Protein AF-A0AAU8LWP4-F1 (afdb_monomer)

Secondary structure (DSSP, 8-state):
-EEEEEEETTEEEEEEEEEEEETTEEEEEEEEEEES-GGGGEEEEETTEEEE-HHHHHHHHHHHTS---HHHHHHHHGGGS-HHHHHHHHHTT---S-TTSS--PPPPHHHHHHHHHHS-HHHHHHHHHHHH--S--TTGGG-GGGGGGGTT--HHHHHHHHHHHHHTS-GGGHHHHHHHHTTGGGG-TT-HHHHH-GGGSPPP--

Sequence (206 aa):
MYLARIFRDNRVYYLLRESFLEEGIYRHRDLLALGEDPGQYIVYPGGASFYIDELIIERLQEVVGGTVDYDTVEALFYPFLAPEIRARLESFAVFSGGDQGRNWKPLGKEERQALLATTHVFDRRRIHYLRFGQVDQRGLDRSPALFRILQHKSRDELEQLILEREQDLPPEEYKSYIFTIFDLQRFFRNSAFARAMPYALCPEQR

pLDDT: mean 83.47, std 12.41, range [35.16, 93.88]

Radius of gyration: 20.42 Å; Cα contacts (8 Å, |Δi|>4): 226; chains: 1; bounding box: 48×45×58 Å

Foldseek 3Di:
DAWFWDDDPNATWIWDKDWDADPNATDIDTQDTCGRAVLVQWADPDDLDIAGHVVVLVSNCVRVVHHDDRLCVQLNCLVRDDPVSNVVVVVVVPSPNDPPPPPPDDDDPVSLVVLVVPDDLLLLQLQVCLVPVALDCPCSSVCSVSSVVVPSHHPSRSCRVSVVSVVVDDPVSPQSSVCRSVVVLVVPPPDPCVSGPSPPPDDPPD

Mean predicted aligned error: 8.19 Å

O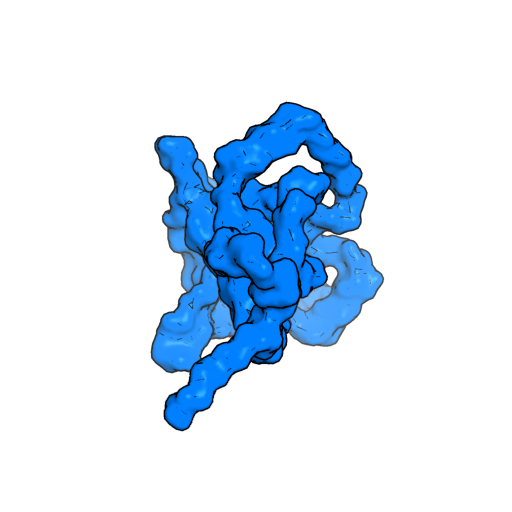rganism: NCBI:txid3062594

Nearest PDB structures (foldseek):
  3qic-assembly1_A  TM=4.868E-01  e=7.109E+00  Homo sapiens
  3jcf-assembly1_A  TM=1.311E-01  e=6.366E+00  Thermotoga maritima

Structure (mmCIF, N/CA/C/O backbone):
data_AF-A0AAU8LWP4-F1
#
_entry.id   AF-A0AAU8LWP4-F1
#
loop_
_atom_site.group_PDB
_atom_site.id
_atom_site.type_symbol
_atom_site.label_atom_id
_atom_site.label_alt_id
_atom_site.label_comp_id
_atom_site.label_asym_id
_atom_site.label_entity_id
_atom_site.label_seq_id
_atom_site.pdbx_PDB_ins_code
_atom_site.Cartn_x
_atom_site.Cartn_y
_atom_site.Cartn_z
_atom_site.occupancy
_atom_site.B_iso_or_equiv
_atom_site.auth_seq_id
_atom_site.auth_comp_id
_atom_site.auth_asym_id
_atom_site.auth_atom_id
_atom_site.pdbx_PDB_model_num
ATOM 1 N N . MET A 1 1 ? 3.373 2.240 11.639 1.00 88.06 1 MET A N 1
ATOM 2 C CA . MET A 1 1 ? 2.291 1.228 11.642 1.00 88.06 1 MET A CA 1
ATOM 3 C C . MET A 1 1 ? 1.704 1.130 10.244 1.00 88.06 1 MET A C 1
ATOM 5 O O . MET A 1 1 ? 1.792 2.101 9.503 1.00 88.06 1 MET A O 1
ATOM 9 N N . TYR A 1 2 ? 1.164 -0.023 9.867 1.00 89.56 2 TYR A N 1
ATOM 10 C CA . TYR A 1 2 ? 0.545 -0.254 8.563 1.00 89.56 2 TYR A CA 1
ATOM 11 C C . TYR A 1 2 ? -0.585 -1.278 8.676 1.00 89.56 2 TYR A C 1
ATOM 13 O O . TYR A 1 2 ? -0.662 -2.044 9.641 1.00 89.56 2 TYR A O 1
ATOM 21 N N . LEU A 1 3 ? -1.459 -1.281 7.672 1.00 90.75 3 LEU A N 1
ATOM 22 C CA . LEU A 1 3 ? -2.558 -2.225 7.564 1.00 90.75 3 LEU A CA 1
ATOM 23 C C . LEU A 1 3 ? -2.139 -3.412 6.693 1.00 90.75 3 LEU A C 1
ATOM 25 O O . LEU A 1 3 ? -1.791 -3.242 5.526 1.00 90.75 3 LEU A O 1
ATOM 29 N N . ALA A 1 4 ? -2.182 -4.612 7.257 1.00 92.06 4 ALA A N 1
ATOM 30 C CA . ALA A 1 4 ? -1.922 -5.852 6.549 1.00 92.06 4 ALA A CA 1
ATOM 31 C C . ALA A 1 4 ? -3.235 -6.536 6.164 1.00 92.06 4 ALA A C 1
ATOM 33 O O . ALA A 1 4 ? -4.118 -6.732 7.001 1.00 92.06 4 ALA A O 1
ATOM 34 N N . ARG A 1 5 ? -3.344 -6.930 4.896 1.00 90.94 5 ARG A N 1
ATOM 35 C CA . ARG A 1 5 ? -4.436 -7.742 4.360 1.00 90.94 5 ARG A CA 1
ATOM 36 C C . ARG A 1 5 ? -4.013 -9.205 4.368 1.00 90.94 5 ARG A C 1
ATOM 38 O O . ARG A 1 5 ? -2.956 -9.562 3.843 1.00 90.94 5 ARG A O 1
ATOM 45 N N . ILE A 1 6 ? -4.845 -10.057 4.949 1.00 89.75 6 ILE A N 1
ATOM 46 C CA . ILE A 1 6 ? -4.634 -11.500 5.019 1.00 89.75 6 ILE A CA 1
ATOM 47 C C . ILE A 1 6 ? -5.824 -12.184 4.361 1.00 89.75 6 ILE A C 1
ATOM 49 O O . ILE A 1 6 ? -6.956 -12.060 4.818 1.00 89.75 6 ILE A O 1
ATOM 53 N N . PHE A 1 7 ? -5.560 -12.939 3.300 1.00 86.88 7 PHE A N 1
ATOM 54 C CA . PHE A 1 7 ? -6.573 -13.757 2.644 1.00 86.88 7 PHE A CA 1
ATOM 55 C C . PHE A 1 7 ? -6.696 -15.099 3.374 1.00 86.88 7 PHE A C 1
ATOM 57 O O . PHE A 1 7 ? -5.734 -15.868 3.425 1.00 86.88 7 PHE A O 1
ATOM 64 N N . ARG A 1 8 ? -7.866 -15.381 3.954 1.00 87.25 8 ARG A N 1
ATOM 65 C CA . ARG A 1 8 ? -8.210 -16.673 4.576 1.00 87.25 8 ARG A CA 1
ATOM 66 C C . ARG A 1 8 ? -9.634 -17.045 4.188 1.00 87.25 8 ARG A C 1
ATOM 68 O O . ARG A 1 8 ? -10.497 -16.178 4.180 1.00 87.25 8 ARG A O 1
ATOM 75 N N . ASP A 1 9 ? -9.872 -18.306 3.836 1.00 84.50 9 ASP A N 1
ATOM 76 C CA . ASP A 1 9 ? -11.212 -18.840 3.533 1.00 84.50 9 ASP A CA 1
ATOM 77 C C . ASP A 1 9 ? -12.025 -18.001 2.527 1.00 84.50 9 ASP A C 1
ATOM 79 O O . ASP A 1 9 ? -13.228 -17.797 2.678 1.00 84.50 9 ASP A O 1
ATOM 83 N N . ASN A 1 10 ? -11.354 -17.500 1.481 1.00 85.62 10 ASN A N 1
ATOM 84 C CA . ASN A 1 10 ? -11.935 -16.625 0.454 1.00 85.62 10 ASN A CA 1
ATOM 85 C C . ASN A 1 10 ? -12.468 -15.277 0.989 1.00 85.62 10 ASN A C 1
ATOM 87 O O . ASN A 1 10 ? -13.302 -14.633 0.354 1.00 85.62 10 ASN A O 1
ATOM 91 N N . ARG A 1 11 ? -11.978 -14.845 2.154 1.00 88.69 11 ARG A N 1
ATOM 92 C CA . ARG A 1 11 ? -12.277 -13.560 2.789 1.00 88.69 11 ARG A CA 1
ATOM 93 C C . ARG A 1 11 ? -10.994 -12.796 3.089 1.00 88.69 11 ARG A C 1
ATOM 95 O O . ARG A 1 11 ? -9.916 -13.380 3.227 1.00 88.69 11 ARG A O 1
ATOM 102 N N . VAL A 1 12 ? -11.119 -11.475 3.166 1.00 89.12 12 VAL A N 1
ATOM 103 C CA . VAL A 1 12 ? -10.018 -10.577 3.520 1.00 89.12 12 VAL A CA 1
ATOM 104 C C . VAL A 1 12 ? -10.156 -10.216 4.987 1.00 89.12 12 VAL A C 1
ATOM 106 O O . VAL A 1 12 ? -11.188 -9.705 5.404 1.00 89.12 12 VAL A O 1
ATOM 109 N N . TYR A 1 13 ? -9.104 -10.475 5.751 1.00 92.25 13 TYR A N 1
ATOM 110 C CA . TYR A 1 13 ? -8.968 -10.038 7.130 1.00 92.25 13 TYR A CA 1
ATOM 111 C C . TYR A 1 13 ? -7.910 -8.952 7.215 1.00 92.25 13 TYR A C 1
ATOM 113 O O . TYR A 1 13 ? -6.864 -9.031 6.567 1.00 92.25 13 TYR A O 1
ATOM 121 N N . TYR A 1 14 ? -8.166 -7.962 8.051 1.00 92.00 14 TYR A N 1
ATOM 122 C CA . TYR A 1 14 ? -7.286 -6.835 8.273 1.00 92.00 14 TYR A CA 1
ATOM 123 C C . TYR A 1 14 ? -6.607 -6.964 9.634 1.00 92.00 14 TYR A C 1
ATOM 125 O O . TYR A 1 14 ? -7.254 -7.169 10.665 1.00 92.00 14 TYR A O 1
ATOM 133 N N . LEU A 1 15 ? -5.284 -6.843 9.629 1.00 92.12 15 LEU A N 1
ATOM 134 C CA . LEU A 1 15 ? -4.451 -6.790 10.822 1.00 92.12 15 LEU A CA 1
ATOM 135 C C . LEU A 1 15 ? -3.681 -5.478 10.843 1.00 92.12 15 LEU A C 1
ATOM 137 O O . LEU A 1 15 ? -3.110 -5.064 9.837 1.00 92.12 15 LEU A O 1
ATOM 141 N N . LEU A 1 16 ? -3.609 -4.857 12.009 1.00 91.75 16 LEU A N 1
ATOM 142 C CA . LEU A 1 16 ? -2.708 -3.752 12.248 1.00 91.75 16 LEU A CA 1
ATOM 143 C C . LEU A 1 16 ? -1.342 -4.295 12.653 1.00 91.75 16 LEU A C 1
ATOM 145 O O . LEU A 1 16 ? -1.231 -5.098 13.584 1.00 91.75 16 LEU A O 1
ATOM 149 N N . ARG A 1 17 ? -0.306 -3.847 11.950 1.00 93.06 17 ARG A N 1
ATOM 150 C CA . ARG A 1 17 ? 1.080 -4.247 12.185 1.00 93.06 17 ARG A CA 1
ATOM 151 C C . ARG A 1 17 ? 1.980 -3.039 12.344 1.00 93.06 17 ARG A C 1
ATOM 153 O O . ARG A 1 17 ? 1.697 -1.936 11.870 1.00 93.06 17 ARG A O 1
ATOM 160 N N . GLU A 1 18 ? 3.108 -3.255 12.994 1.00 91.06 18 GLU A N 1
ATOM 161 C CA . GLU A 1 18 ? 4.174 -2.267 13.078 1.00 91.06 18 GLU A CA 1
ATOM 162 C C . GLU A 1 18 ? 5.485 -2.857 12.586 1.00 91.06 18 GLU A C 1
ATOM 164 O O . GLU A 1 18 ? 5.859 -3.958 12.985 1.00 91.06 18 GLU A O 1
ATOM 169 N N . SER A 1 19 ? 6.192 -2.090 11.754 1.00 90.88 19 SER A N 1
ATOM 170 C CA . SER A 1 19 ? 7.589 -2.348 11.427 1.00 90.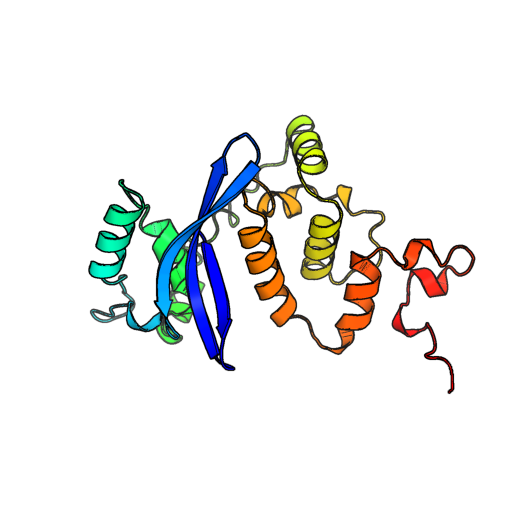88 19 SER A CA 1
ATOM 171 C C . SER A 1 19 ? 8.493 -1.749 12.498 1.00 90.88 19 SER A C 1
ATOM 173 O O . SER A 1 19 ? 8.425 -0.550 12.763 1.00 90.88 19 SER A O 1
ATOM 175 N N . PHE A 1 20 ? 9.377 -2.561 13.066 1.00 89.25 20 PHE A N 1
ATOM 176 C CA . PHE A 1 20 ? 10.373 -2.130 14.043 1.00 89.25 20 PHE A CA 1
ATOM 177 C C . PHE A 1 20 ? 11.765 -2.605 13.629 1.00 89.25 20 PHE A C 1
ATOM 179 O O . PHE A 1 20 ? 11.919 -3.608 12.930 1.00 89.25 20 PHE A O 1
ATOM 186 N N . LEU A 1 21 ? 12.789 -1.852 14.025 1.00 90.31 21 LEU A N 1
ATOM 187 C CA . LEU A 1 21 ? 14.178 -2.185 13.732 1.00 90.31 21 LEU A CA 1
ATOM 188 C C . LEU A 1 21 ? 14.733 -3.075 14.846 1.00 90.31 21 LEU A C 1
ATOM 190 O O . LEU A 1 21 ? 14.834 -2.638 15.989 1.00 90.31 21 LEU A O 1
ATOM 194 N N . GLU A 1 22 ? 15.129 -4.296 14.503 1.00 90.44 22 GLU A N 1
ATOM 195 C CA . GLU A 1 22 ? 15.757 -5.248 15.418 1.00 90.44 22 GLU A CA 1
ATOM 196 C C . GLU A 1 22 ? 17.054 -5.758 14.790 1.00 90.44 22 GLU A C 1
ATOM 198 O O . GLU A 1 22 ? 17.054 -6.262 13.669 1.00 90.44 22 GLU A O 1
ATOM 203 N N . GLU A 1 23 ? 18.182 -5.570 15.481 1.00 85.94 23 GLU A N 1
ATOM 204 C CA . GLU A 1 23 ? 19.511 -6.009 15.015 1.00 85.94 23 GLU A CA 1
ATOM 205 C C . GLU A 1 23 ? 19.887 -5.505 13.602 1.00 85.94 23 GLU A C 1
ATOM 207 O O . GLU A 1 23 ? 20.585 -6.168 12.840 1.00 85.94 23 GLU A O 1
ATOM 212 N N . GLY A 1 24 ? 19.415 -4.309 13.229 1.00 82.88 24 GLY A N 1
ATOM 213 C CA . GLY A 1 24 ? 19.668 -3.722 11.907 1.00 82.88 24 GLY A CA 1
ATOM 214 C C . GLY A 1 24 ? 18.765 -4.253 10.787 1.00 82.88 24 GLY A C 1
ATOM 215 O O . GLY A 1 24 ? 18.911 -3.830 9.640 1.00 82.88 24 GLY A O 1
ATOM 216 N N . ILE A 1 25 ? 17.808 -5.131 11.101 1.00 86.69 25 ILE A N 1
ATOM 217 C CA . ILE A 1 25 ? 16.816 -5.662 10.164 1.00 86.69 25 ILE A CA 1
ATOM 218 C C . ILE A 1 25 ? 15.427 -5.182 10.588 1.00 86.69 25 ILE A C 1
ATOM 220 O O . ILE A 1 25 ? 15.043 -5.272 11.752 1.00 86.69 25 ILE A O 1
ATOM 224 N N . TYR A 1 26 ? 14.642 -4.681 9.636 1.00 89.69 26 TYR A N 1
ATOM 225 C CA . TYR A 1 26 ? 13.250 -4.340 9.911 1.00 89.69 26 TYR A CA 1
ATOM 226 C C . TYR A 1 26 ? 12.396 -5.606 9.992 1.00 89.69 26 TYR A C 1
ATOM 228 O O . TYR A 1 26 ? 12.182 -6.294 8.987 1.00 89.69 26 TYR A O 1
ATOM 236 N N . ARG A 1 27 ? 11.884 -5.892 11.188 1.00 91.75 27 ARG A N 1
ATOM 237 C CA . ARG A 1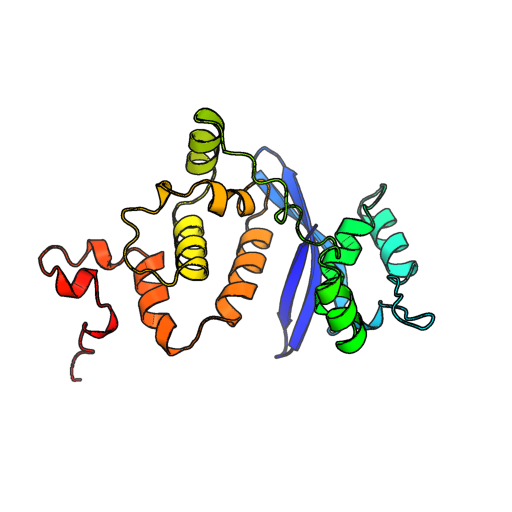 27 ? 10.888 -6.936 11.445 1.00 91.75 27 ARG A CA 1
ATOM 238 C C . ARG A 1 27 ? 9.513 -6.311 11.629 1.00 91.75 27 ARG A C 1
ATOM 240 O O . ARG A 1 27 ? 9.378 -5.090 11.645 1.00 91.75 27 ARG A O 1
ATOM 247 N N . HIS A 1 28 ? 8.491 -7.152 11.704 1.00 92.12 28 HIS A N 1
ATOM 248 C CA . HIS A 1 28 ? 7.129 -6.719 11.979 1.00 92.12 28 HIS A CA 1
ATOM 249 C C . HIS A 1 28 ? 6.578 -7.434 13.204 1.00 92.12 28 HIS A C 1
ATOM 251 O O . HIS A 1 28 ? 7.002 -8.547 13.523 1.00 92.12 28 HIS A O 1
ATOM 257 N N . ARG A 1 29 ? 5.628 -6.790 13.876 1.00 91.06 29 ARG A N 1
ATOM 258 C CA . ARG A 1 29 ? 4.811 -7.389 14.935 1.00 91.06 29 ARG A CA 1
ATOM 259 C C . ARG A 1 29 ? 3.338 -7.138 14.673 1.00 91.06 29 ARG A C 1
ATOM 261 O O . ARG A 1 29 ? 2.969 -6.089 14.142 1.00 91.06 29 ARG A O 1
ATOM 268 N N . ASP A 1 30 ? 2.527 -8.103 15.078 1.00 92.38 30 ASP A N 1
ATOM 269 C CA . ASP A 1 30 ? 1.073 -8.012 15.045 1.00 92.38 30 ASP A CA 1
ATOM 270 C C . ASP A 1 30 ? 0.608 -7.207 16.261 1.00 92.38 30 ASP A C 1
ATOM 272 O O . ASP A 1 30 ? 0.943 -7.552 17.393 1.00 92.38 30 ASP A O 1
ATOM 276 N N . LEU A 1 31 ? -0.127 -6.121 16.021 1.00 90.06 31 LEU A N 1
ATOM 277 C CA . LEU A 1 31 ? -0.651 -5.264 17.084 1.00 90.06 31 LEU A CA 1
ATOM 278 C C . LEU A 1 31 ? -2.097 -5.619 17.415 1.00 90.06 31 LEU A C 1
ATOM 280 O O . LEU A 1 31 ? -2.434 -5.877 18.565 1.00 90.06 31 LEU A O 1
ATOM 284 N N . LEU A 1 32 ? -2.964 -5.629 16.400 1.00 90.94 32 LEU A N 1
ATOM 285 C CA . LEU A 1 32 ? -4.397 -5.805 16.603 1.00 90.94 32 LEU A CA 1
ATOM 286 C C . LEU A 1 32 ? -5.060 -6.414 15.369 1.00 90.94 32 LEU A C 1
ATOM 288 O O . LEU A 1 32 ? -4.790 -6.003 14.244 1.00 90.94 32 LEU A O 1
ATOM 292 N N . ALA A 1 33 ? -5.963 -7.370 15.573 1.00 91.19 33 ALA A N 1
ATOM 293 C CA . ALA A 1 33 ? -6.811 -7.891 14.506 1.00 91.19 33 ALA A CA 1
ATOM 294 C C . ALA A 1 33 ? -8.090 -7.048 14.397 1.00 91.19 33 ALA A C 1
ATOM 296 O O . ALA A 1 33 ? -8.841 -6.951 15.364 1.00 91.19 33 ALA A O 1
ATOM 297 N N . LEU A 1 34 ? -8.340 -6.469 13.219 1.00 89.25 34 LEU A N 1
ATOM 298 C CA . LEU A 1 34 ? -9.527 -5.653 12.924 1.00 89.25 34 LEU A CA 1
ATOM 299 C C . LEU A 1 34 ? -10.666 -6.473 12.289 1.00 89.25 34 LEU A C 1
ATOM 301 O O . LEU A 1 34 ? -11.776 -5.982 12.114 1.00 89.25 34 LEU A O 1
ATOM 305 N N . GLY A 1 35 ? -10.413 -7.735 11.939 1.00 90.25 35 GLY A N 1
ATOM 306 C CA . GLY A 1 35 ? -11.423 -8.598 11.325 1.00 90.25 35 GLY A CA 1
ATOM 307 C C . GLY A 1 35 ? -11.652 -8.283 9.844 1.00 90.25 35 GLY A C 1
ATOM 308 O O . GLY A 1 35 ? -10.728 -7.865 9.153 1.00 90.25 35 GLY A O 1
ATOM 309 N N . GLU A 1 36 ? -12.858 -8.556 9.342 1.00 89.38 36 GLU A N 1
ATOM 310 C CA . GLU A 1 36 ? -13.195 -8.431 7.910 1.00 89.38 36 GLU A CA 1
ATOM 311 C C . GLU A 1 36 ? -13.538 -6.994 7.497 1.00 89.38 36 GLU A C 1
ATOM 313 O O . GLU A 1 36 ? -13.271 -6.602 6.364 1.00 89.38 36 GLU A O 1
ATOM 318 N N . ASP A 1 37 ? -14.092 -6.201 8.416 1.00 89.00 37 ASP A N 1
ATOM 319 C CA . ASP A 1 37 ? -14.534 -4.834 8.148 1.00 89.00 37 ASP A CA 1
ATOM 320 C C . ASP A 1 37 ? -13.976 -3.859 9.196 1.00 89.00 37 ASP A C 1
ATOM 322 O O . ASP A 1 37 ? -14.548 -3.711 10.277 1.00 89.00 37 ASP A O 1
ATOM 326 N N . PRO A 1 38 ? -12.854 -3.175 8.905 1.00 90.06 38 PRO A N 1
ATOM 327 C CA . PRO A 1 38 ? -12.331 -2.116 9.764 1.00 90.06 38 PRO A CA 1
ATOM 328 C C . PRO A 1 38 ? -13.289 -0.928 9.916 1.00 90.06 38 PRO A C 1
ATOM 330 O O . PRO A 1 38 ? -13.203 -0.209 10.909 1.00 90.06 38 PRO A O 1
ATOM 333 N N . GLY A 1 39 ? -14.216 -0.724 8.972 1.00 89.50 39 GLY A N 1
ATOM 334 C CA . GLY A 1 39 ? -15.175 0.380 9.000 1.00 89.50 39 GLY A CA 1
ATOM 335 C C . GLY A 1 39 ? -16.112 0.345 10.209 1.00 89.50 39 GLY A C 1
ATOM 336 O O . GLY A 1 39 ? -16.587 1.394 10.638 1.00 89.50 39 GLY A O 1
ATOM 337 N N . GLN A 1 40 ? -16.315 -0.830 10.818 1.00 91.06 40 GLN A N 1
ATOM 338 C CA . GLN A 1 40 ? -17.148 -0.994 12.015 1.00 91.06 40 GLN A CA 1
ATOM 339 C C . GLN A 1 40 ? -16.628 -0.223 13.240 1.00 91.06 40 GLN A C 1
ATOM 341 O O . GLN A 1 40 ? -17.400 0.076 14.145 1.00 91.06 40 GLN A O 1
ATOM 346 N N . TYR A 1 41 ? -15.329 0.092 13.271 1.00 91.12 41 TYR A N 1
ATOM 347 C CA . TYR A 1 41 ? -14.698 0.834 14.365 1.00 91.12 41 TYR A CA 1
ATOM 348 C C . TYR A 1 41 ? -14.685 2.346 14.127 1.00 91.12 41 TYR A C 1
ATOM 350 O O . TYR A 1 41 ? -14.044 3.080 14.874 1.00 91.12 41 TYR A O 1
ATOM 358 N N . ILE A 1 42 ? -15.347 2.827 13.075 1.00 91.56 42 ILE A N 1
ATOM 359 C CA . ILE A 1 42 ? -15.458 4.253 12.785 1.00 91.56 42 ILE A CA 1
ATOM 360 C C . ILE A 1 42 ? -16.804 4.745 13.307 1.00 91.56 42 ILE A C 1
ATOM 362 O O . ILE A 1 42 ? -17.862 4.292 12.867 1.00 91.56 42 ILE A O 1
ATOM 366 N N . VAL A 1 43 ? -16.767 5.701 14.231 1.00 92.75 43 VAL A N 1
ATOM 367 C CA . VAL A 1 43 ? -17.962 6.281 14.838 1.00 92.75 43 VAL A CA 1
ATOM 368 C C . VAL A 1 43 ? -18.293 7.618 14.184 1.00 92.75 43 VAL A C 1
ATOM 370 O O . VAL A 1 43 ? -17.442 8.496 14.037 1.00 92.75 43 VAL A O 1
ATOM 373 N N . TYR A 1 44 ? -19.564 7.781 13.815 1.00 92.00 44 TYR A N 1
ATOM 374 C CA . TYR A 1 44 ? -20.085 8.965 13.137 1.00 92.00 44 TYR A CA 1
ATOM 375 C C . TYR A 1 44 ? -21.061 9.719 14.057 1.00 92.00 44 TYR A C 1
ATOM 377 O O . TYR A 1 44 ? -22.250 9.397 14.079 1.00 92.00 44 TYR A O 1
ATOM 385 N N . PRO A 1 45 ? -20.599 10.728 14.820 1.00 88.44 45 PRO A N 1
ATOM 386 C CA . PRO A 1 45 ? -21.453 11.480 15.746 1.00 88.44 45 PRO A CA 1
ATOM 387 C C . PRO A 1 45 ? -22.448 12.417 15.036 1.00 88.44 45 PRO A C 1
ATOM 389 O O . PRO A 1 45 ? -23.396 12.894 15.658 1.00 88.44 45 PRO A O 1
ATOM 392 N N . GLY A 1 46 ? -22.249 12.681 13.740 1.00 84.25 46 GLY A N 1
ATOM 393 C CA . GLY A 1 46 ? -23.149 13.466 12.893 1.00 84.25 46 GLY A CA 1
ATOM 394 C C . GLY A 1 46 ? -22.417 14.488 12.020 1.00 84.25 46 GLY A C 1
ATOM 395 O O . GLY A 1 46 ? -21.319 14.937 12.331 1.00 84.25 46 GLY A O 1
ATOM 396 N N . GLY A 1 47 ? -23.036 14.887 10.906 1.00 81.69 47 GLY A N 1
ATOM 397 C CA . GLY A 1 47 ? -22.427 15.824 9.957 1.00 81.69 47 GLY A CA 1
ATOM 398 C C . GLY A 1 47 ? -21.340 15.172 9.095 1.00 81.69 47 GLY A C 1
ATOM 399 O O . GLY A 1 47 ? -21.577 14.135 8.485 1.00 81.69 47 GLY A O 1
ATOM 400 N N . ALA A 1 48 ? -20.177 15.820 8.984 1.00 79.62 48 ALA A N 1
ATOM 401 C CA . ALA A 1 48 ? -19.016 15.323 8.232 1.00 79.62 48 ALA A CA 1
ATOM 402 C C . ALA A 1 48 ? -17.821 14.975 9.141 1.00 79.62 48 ALA A C 1
ATOM 404 O O . ALA A 1 48 ? -16.691 14.913 8.663 1.00 79.62 48 ALA A O 1
ATOM 405 N N . SER A 1 49 ? -18.060 14.795 10.443 1.00 84.75 49 SER A N 1
ATOM 406 C CA . SER A 1 49 ? -17.049 14.364 11.405 1.00 84.75 49 SER A CA 1
ATOM 407 C C . SER A 1 49 ? -17.135 12.862 11.654 1.00 84.75 49 SER A C 1
ATOM 409 O O . SER A 1 49 ? -18.187 12.235 11.509 1.00 84.75 49 SER A O 1
ATOM 411 N N . PHE A 1 50 ? -16.004 12.295 12.045 1.00 90.31 50 PHE A N 1
ATOM 412 C CA . PHE A 1 50 ? -15.889 10.920 12.491 1.00 90.31 50 PHE A CA 1
ATOM 413 C C . PHE A 1 50 ? -14.765 10.833 13.525 1.00 90.31 50 PHE A C 1
ATOM 415 O O . PHE A 1 50 ? -13.953 11.753 13.635 1.00 90.31 50 PHE A O 1
ATOM 422 N N . TYR A 1 51 ? -14.731 9.742 14.276 1.00 90.50 51 TYR A N 1
ATOM 423 C CA . TYR A 1 51 ? -13.592 9.370 15.109 1.00 90.50 51 TYR A CA 1
ATOM 424 C C . TYR A 1 51 ? -13.452 7.848 15.135 1.00 90.50 51 TYR A C 1
ATOM 426 O O . TYR A 1 51 ? -14.410 7.126 14.851 1.00 90.50 51 TYR A O 1
ATOM 434 N N . ILE A 1 52 ? -12.256 7.354 15.437 1.00 91.25 52 ILE A N 1
ATOM 435 C CA . ILE A 1 52 ? -12.027 5.918 15.633 1.00 91.25 52 ILE A CA 1
ATOM 436 C C . ILE A 1 52 ? -12.461 5.541 17.049 1.00 91.25 52 ILE A C 1
ATOM 438 O O . ILE A 1 52 ? -12.176 6.278 17.991 1.00 91.25 52 ILE A O 1
ATOM 442 N N . ASP A 1 53 ? -13.136 4.401 17.190 1.00 91.62 53 ASP A N 1
ATOM 443 C CA . ASP A 1 53 ? -13.567 3.838 18.470 1.00 91.62 53 ASP A CA 1
ATOM 444 C C . ASP A 1 53 ? -12.415 3.835 19.491 1.00 91.62 53 ASP A C 1
ATOM 446 O O . ASP A 1 53 ? -11.324 3.311 19.234 1.00 91.62 53 ASP A O 1
ATOM 450 N N . GLU A 1 54 ? -12.670 4.427 20.657 1.00 89.00 54 GLU A N 1
ATOM 451 C CA . GLU A 1 54 ? -11.705 4.581 21.746 1.00 89.00 54 GLU A CA 1
ATOM 452 C C . GLU A 1 54 ? -11.152 3.225 22.201 1.00 89.00 54 GLU A C 1
ATOM 454 O O . GLU A 1 54 ? -9.955 3.110 22.458 1.00 89.00 54 GLU A O 1
ATOM 459 N N . LEU A 1 55 ? -11.965 2.163 22.143 1.00 88.62 55 LEU A N 1
ATOM 460 C CA . LEU A 1 55 ? -11.540 0.800 22.476 1.00 88.62 55 LEU A CA 1
ATOM 461 C C . LEU A 1 55 ? -10.387 0.301 21.594 1.00 88.62 55 LEU A C 1
ATOM 463 O O . LEU A 1 55 ? -9.557 -0.493 22.041 1.00 88.62 55 LEU A O 1
ATOM 467 N N . ILE A 1 56 ? -10.329 0.726 20.328 1.00 89.12 56 ILE A N 1
ATOM 468 C CA . ILE A 1 56 ? -9.224 0.374 19.429 1.00 89.12 56 ILE A CA 1
ATOM 469 C C . ILE A 1 56 ? -7.963 1.124 19.840 1.00 89.12 56 ILE A C 1
ATOM 471 O O . ILE A 1 56 ? -6.892 0.522 19.901 1.00 89.12 56 ILE A O 1
ATOM 475 N N . ILE A 1 57 ? -8.085 2.413 20.149 1.00 89.12 57 ILE A N 1
ATOM 476 C CA . ILE A 1 57 ? -6.950 3.242 20.556 1.00 89.12 57 ILE A CA 1
ATOM 477 C C . ILE A 1 57 ? -6.368 2.747 21.884 1.00 89.12 57 ILE A C 1
ATOM 479 O O . ILE A 1 57 ? -5.154 2.560 21.971 1.00 89.12 57 ILE A O 1
ATOM 483 N N . GLU A 1 58 ? -7.212 2.451 22.871 1.00 88.94 58 GLU A N 1
ATOM 484 C CA . GLU A 1 58 ? -6.809 1.888 24.165 1.00 88.94 58 GLU A CA 1
ATOM 485 C C . GLU A 1 58 ? -6.053 0.565 23.991 1.00 88.94 58 GLU A C 1
ATOM 487 O O . GLU A 1 58 ? -4.919 0.427 24.453 1.00 88.94 58 GLU A O 1
ATOM 492 N N . ARG A 1 59 ? -6.616 -0.385 23.232 1.00 89.25 59 ARG A N 1
ATOM 493 C CA . ARG A 1 59 ? -5.954 -1.674 22.958 1.00 89.25 59 ARG A CA 1
ATOM 494 C C . ARG A 1 59 ? -4.611 -1.505 22.259 1.00 89.25 59 ARG A C 1
ATOM 496 O O . ARG A 1 59 ? -3.673 -2.248 22.537 1.00 89.25 59 ARG A O 1
ATOM 503 N N . LEU A 1 60 ? -4.498 -0.548 21.341 1.00 88.94 60 LEU A N 1
ATOM 504 C CA . LEU A 1 60 ? -3.227 -0.272 20.676 1.00 88.94 60 LEU A CA 1
ATOM 505 C C . LEU A 1 60 ? -2.194 0.307 21.638 1.00 88.94 60 LEU A C 1
ATOM 507 O O . LEU A 1 60 ? -1.038 -0.108 21.588 1.00 88.94 60 LEU A O 1
ATOM 511 N N . GLN A 1 61 ? -2.596 1.215 22.526 1.00 89.00 61 GLN A N 1
ATOM 512 C CA . GLN A 1 61 ? -1.710 1.763 23.554 1.00 89.00 61 GLN A CA 1
ATOM 513 C C . GLN A 1 61 ? -1.218 0.676 24.516 1.00 89.00 61 GLN A C 1
ATOM 515 O O . GLN A 1 61 ? -0.030 0.654 24.843 1.00 89.00 61 GLN A O 1
ATOM 520 N N . GLU A 1 62 ? -2.087 -0.260 24.908 1.00 87.81 62 GLU A N 1
ATOM 521 C CA . GLU A 1 62 ? -1.719 -1.413 25.740 1.00 87.81 62 GLU A CA 1
ATOM 522 C C . GLU A 1 62 ? -0.686 -2.319 25.055 1.00 87.81 62 GLU A C 1
ATOM 524 O O . GLU A 1 62 ? 0.311 -2.695 25.672 1.00 87.81 62 GLU A O 1
ATOM 529 N N . VAL A 1 63 ? -0.890 -2.652 23.775 1.00 87.19 63 VAL A N 1
ATOM 530 C CA . VAL A 1 63 ? -0.001 -3.569 23.036 1.00 87.19 63 VAL A CA 1
ATOM 531 C C . VAL A 1 63 ? 1.334 -2.917 22.675 1.00 87.19 63 VAL A C 1
ATOM 533 O O . VAL A 1 63 ? 2.380 -3.565 22.743 1.00 87.19 63 VAL A O 1
ATOM 536 N N . VAL A 1 64 ? 1.321 -1.640 22.288 1.00 85.00 64 VAL A N 1
ATOM 537 C CA . VAL A 1 64 ? 2.543 -0.880 21.973 1.00 85.00 64 VAL A CA 1
ATOM 538 C C . VAL A 1 64 ? 3.303 -0.507 23.252 1.00 85.00 64 VAL A C 1
ATOM 540 O O . VAL A 1 64 ? 4.526 -0.358 23.217 1.00 85.00 64 VAL A O 1
ATOM 543 N N . GLY A 1 65 ? 2.605 -0.395 24.385 1.00 80.56 65 GLY A N 1
ATOM 544 C CA . GLY A 1 65 ? 3.177 0.011 25.667 1.00 80.56 65 GLY A CA 1
ATOM 545 C C . GLY A 1 65 ? 3.523 1.502 25.726 1.00 80.56 65 GLY A C 1
ATOM 546 O O . GLY A 1 65 ? 4.509 1.875 26.362 1.00 80.56 65 GLY A O 1
ATOM 547 N N . GLY A 1 66 ? 2.761 2.360 25.038 1.00 80.81 66 GLY A N 1
ATOM 548 C CA . GLY A 1 66 ? 3.069 3.788 24.927 1.00 80.81 66 GLY A CA 1
ATOM 549 C C . GLY A 1 66 ? 2.022 4.604 24.170 1.00 80.81 66 GLY A C 1
ATOM 550 O O . GLY A 1 66 ? 0.942 4.121 23.841 1.00 80.81 66 GLY A O 1
ATOM 551 N N . THR A 1 67 ? 2.349 5.869 23.896 1.00 79.00 67 THR A N 1
ATOM 552 C CA . THR A 1 67 ? 1.468 6.781 23.155 1.00 79.00 67 THR A CA 1
ATOM 553 C C . THR A 1 67 ? 1.420 6.395 21.683 1.00 79.00 67 THR A C 1
ATOM 555 O O . THR A 1 67 ? 2.450 6.395 21.007 1.00 79.00 67 THR A O 1
ATOM 558 N N . VAL A 1 68 ? 0.221 6.109 21.187 1.00 82.88 68 VAL A N 1
ATOM 559 C CA . VAL A 1 68 ? -0.044 5.870 19.767 1.00 82.88 68 VAL A CA 1
ATOM 560 C C . VAL A 1 68 ? -0.437 7.190 19.119 1.00 82.88 68 VAL A C 1
ATOM 562 O O . VAL A 1 68 ? -1.273 7.918 19.650 1.00 82.88 68 VAL A O 1
ATOM 565 N N . ASP A 1 69 ? 0.177 7.497 17.981 1.00 85.50 69 ASP A N 1
ATOM 566 C CA . ASP A 1 69 ? -0.174 8.672 17.191 1.00 85.50 69 ASP A CA 1
ATOM 567 C C . ASP A 1 69 ? -1.537 8.472 16.515 1.00 85.50 69 ASP A C 1
ATOM 569 O O . ASP A 1 69 ? -1.683 7.618 15.636 1.00 85.50 69 ASP A O 1
ATOM 573 N N . TYR A 1 70 ? -2.535 9.243 16.950 1.00 85.31 70 TYR A N 1
ATOM 574 C CA . TYR A 1 70 ? -3.908 9.120 16.467 1.00 85.31 70 TYR A CA 1
ATOM 575 C C . TYR A 1 70 ? -4.011 9.430 14.970 1.00 85.31 70 TYR A C 1
ATOM 577 O O . TYR A 1 70 ? -4.679 8.684 14.260 1.00 85.31 70 TYR A O 1
ATOM 585 N N . ASP A 1 71 ? -3.281 10.433 14.470 1.00 85.06 71 ASP A N 1
ATOM 586 C C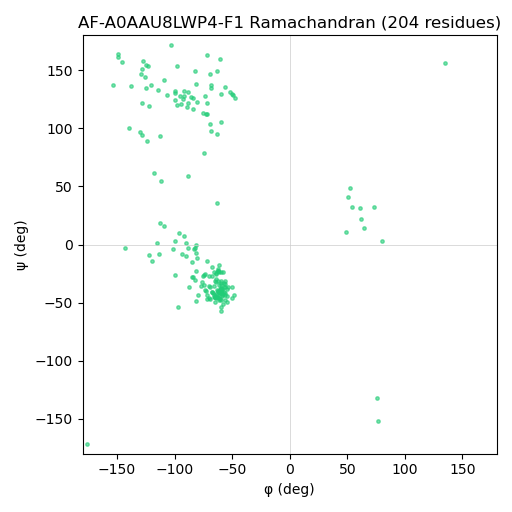A . ASP A 1 71 ? -3.292 10.814 13.051 1.00 85.06 71 ASP A CA 1
ATOM 587 C C . ASP A 1 71 ? -2.817 9.650 12.164 1.00 85.06 71 ASP A C 1
ATOM 589 O O . ASP A 1 71 ? -3.419 9.339 11.132 1.00 85.06 71 ASP A O 1
ATOM 593 N N . THR A 1 72 ? -1.773 8.935 12.599 1.00 84.44 72 THR A N 1
ATOM 594 C CA . THR A 1 72 ? -1.293 7.724 11.918 1.00 84.44 72 THR A CA 1
ATOM 595 C C . THR A 1 72 ? -2.347 6.616 11.901 1.00 84.44 72 THR A C 1
ATOM 597 O O . THR A 1 72 ? -2.469 5.913 10.897 1.00 84.44 72 THR A O 1
ATOM 600 N N . VAL A 1 73 ? -3.105 6.416 12.983 1.00 87.62 73 VAL A N 1
ATOM 601 C CA . VAL A 1 73 ? -4.177 5.406 12.999 1.00 87.62 73 VAL A CA 1
ATOM 602 C C . VAL A 1 73 ? -5.324 5.853 12.095 1.00 87.62 73 VAL A C 1
ATOM 604 O O . VAL A 1 73 ? -5.768 5.079 11.252 1.00 87.62 73 VAL A O 1
ATOM 607 N N . GLU A 1 74 ? -5.749 7.108 12.197 1.00 87.44 74 GLU A N 1
ATOM 608 C CA . GLU A 1 74 ? -6.815 7.701 11.390 1.00 87.44 74 GLU A CA 1
ATOM 609 C C . GLU A 1 74 ? -6.554 7.557 9.886 1.00 87.44 74 GLU A C 1
ATOM 611 O O . GLU A 1 74 ? -7.424 7.105 9.134 1.00 87.44 74 GLU A O 1
ATOM 616 N N . ALA A 1 75 ? -5.317 7.813 9.458 1.00 85.19 75 ALA A N 1
ATOM 617 C CA . ALA A 1 75 ? -4.856 7.590 8.093 1.00 85.19 75 ALA A CA 1
ATOM 618 C C . ALA A 1 75 ? -5.086 6.157 7.586 1.00 85.19 75 ALA A C 1
ATOM 620 O O . ALA A 1 75 ? -5.420 5.956 6.416 1.00 85.19 75 ALA A O 1
ATOM 621 N N . LEU A 1 76 ? -4.901 5.154 8.448 1.00 87.75 76 LEU A N 1
ATOM 622 C CA . LEU A 1 76 ? -5.060 3.740 8.092 1.00 87.75 76 LEU A CA 1
ATOM 623 C C . LEU A 1 76 ? -6.533 3.335 7.969 1.00 87.75 76 LEU A C 1
ATOM 625 O O . LEU A 1 76 ? -6.845 2.423 7.203 1.00 87.75 76 LEU A O 1
ATOM 629 N N . PHE A 1 77 ? -7.434 4.023 8.677 1.00 89.44 77 PHE A N 1
ATOM 630 C CA . PHE A 1 77 ? -8.883 3.821 8.575 1.00 89.44 77 PHE A CA 1
ATOM 631 C C . PHE A 1 77 ? -9.522 4.618 7.432 1.00 89.44 77 PHE A C 1
ATOM 633 O O . PHE A 1 77 ? -10.629 4.292 7.004 1.00 89.44 77 PHE A O 1
ATOM 640 N N . TYR A 1 78 ? -8.812 5.602 6.873 1.00 86.44 78 TYR A N 1
ATOM 641 C CA . TYR A 1 78 ? -9.297 6.445 5.780 1.00 86.44 78 TYR A CA 1
ATOM 642 C C . TYR A 1 78 ? -9.923 5.684 4.592 1.00 86.44 78 TYR A C 1
ATOM 644 O O . TYR A 1 78 ? -10.991 6.094 4.124 1.00 86.44 78 TYR A O 1
ATOM 652 N N . PRO A 1 79 ? -9.349 4.563 4.096 1.00 86.12 79 PRO A N 1
ATOM 653 C CA . PRO A 1 79 ? -9.942 3.808 2.991 1.00 86.12 79 PRO A CA 1
ATOM 654 C C . PRO A 1 79 ? -11.331 3.225 3.294 1.00 86.12 79 PRO A C 1
ATOM 656 O O . PRO A 1 79 ? -12.068 2.943 2.351 1.00 86.12 79 PRO A O 1
ATOM 659 N N . PHE A 1 80 ? -11.683 3.067 4.575 1.00 90.31 80 PHE A N 1
ATOM 660 C CA . PHE A 1 80 ? -12.934 2.469 5.060 1.00 90.31 80 PHE A CA 1
ATOM 661 C C . PHE A 1 80 ? -13.980 3.509 5.481 1.00 90.31 80 PHE A C 1
ATOM 663 O O . PHE A 1 80 ? -15.054 3.145 5.959 1.00 90.31 80 PHE A O 1
ATOM 670 N N . LEU A 1 81 ? -13.689 4.803 5.315 1.00 89.31 81 LEU A N 1
ATOM 671 C CA . LEU A 1 81 ? -14.652 5.860 5.606 1.00 89.31 81 LEU A CA 1
ATOM 672 C C . LEU A 1 81 ? -15.876 5.781 4.698 1.00 89.31 81 LEU A C 1
ATOM 674 O O . LEU A 1 81 ? -15.784 5.422 3.520 1.00 89.31 81 LEU A O 1
ATOM 678 N N . ALA A 1 82 ? -17.019 6.215 5.234 1.00 88.44 82 ALA A N 1
ATOM 679 C CA . ALA A 1 82 ? -18.245 6.357 4.464 1.00 88.44 82 ALA A CA 1
ATOM 680 C C . ALA A 1 82 ? -17.983 7.203 3.197 1.00 88.44 82 ALA A C 1
ATOM 682 O O . ALA A 1 82 ? -17.415 8.298 3.314 1.00 88.44 82 ALA A O 1
ATOM 683 N N . PRO A 1 83 ? -18.412 6.752 1.999 1.00 87.19 83 PRO A N 1
ATOM 684 C CA . PRO A 1 83 ? -18.069 7.405 0.733 1.00 87.19 83 PRO A CA 1
ATOM 685 C C . PRO A 1 83 ? -18.398 8.901 0.690 1.00 87.19 83 PRO A C 1
ATOM 687 O O . PRO A 1 83 ? -17.635 9.689 0.139 1.00 87.19 83 PRO A O 1
ATOM 690 N N . GLU A 1 84 ? -19.505 9.312 1.313 1.00 87.19 84 GLU A N 1
ATOM 691 C CA . GLU A 1 84 ? -19.927 10.716 1.381 1.00 87.19 84 GLU A CA 1
ATOM 692 C C . GLU A 1 84 ? -18.972 11.588 2.206 1.00 87.19 84 GLU A C 1
ATOM 694 O O . GLU A 1 84 ? -18.663 12.719 1.826 1.00 87.19 84 GLU A O 1
ATOM 699 N N . ILE A 1 85 ? -18.496 11.063 3.338 1.00 85.44 85 ILE A N 1
ATOM 700 C CA . ILE A 1 85 ? -17.557 11.760 4.222 1.00 85.44 85 ILE A CA 1
ATOM 701 C C . ILE A 1 85 ? -16.195 11.811 3.548 1.00 85.44 85 ILE A C 1
ATOM 703 O O . ILE A 1 85 ? -15.617 12.890 3.432 1.00 85.44 85 ILE A O 1
ATOM 707 N N . ARG A 1 86 ? -15.733 10.684 2.999 1.00 85.62 86 ARG A N 1
ATOM 708 C CA . ARG A 1 86 ? -14.493 10.623 2.226 1.00 85.62 86 ARG A CA 1
ATOM 709 C C . ARG A 1 86 ? -14.490 11.636 1.078 1.00 85.62 86 ARG A C 1
ATOM 711 O O . ARG A 1 86 ? -13.559 12.424 0.991 1.00 85.62 86 ARG A O 1
ATOM 718 N N . ALA A 1 87 ? -15.546 11.702 0.264 1.00 82.94 87 ALA A N 1
ATOM 719 C CA . ALA A 1 87 ? -15.639 12.660 -0.844 1.00 82.94 87 ALA A CA 1
ATOM 720 C C . ALA A 1 87 ? -15.565 14.126 -0.375 1.00 82.94 87 ALA A C 1
ATOM 722 O O . ALA A 1 87 ? -14.917 14.961 -1.013 1.00 82.94 87 ALA A O 1
ATOM 723 N N . ARG A 1 88 ? -16.189 14.453 0.766 1.00 82.00 88 ARG A N 1
ATOM 724 C CA . ARG A 1 88 ? -16.062 15.785 1.378 1.00 82.00 88 ARG A CA 1
ATOM 725 C C . ARG A 1 88 ? -14.630 16.052 1.835 1.00 82.00 88 ARG A C 1
ATOM 727 O O . ARG A 1 88 ? -14.114 17.126 1.553 1.00 82.00 88 ARG A O 1
ATOM 734 N N . LEU A 1 89 ? -13.972 15.101 2.490 1.00 78.94 89 LEU A N 1
ATOM 735 C CA . LEU A 1 89 ? -12.606 15.266 2.999 1.00 78.94 89 LEU A CA 1
ATOM 736 C C . LEU A 1 89 ? -11.554 15.326 1.882 1.00 78.94 89 LEU A C 1
ATOM 738 O O . LEU A 1 89 ? -10.621 16.125 1.973 1.00 78.94 89 LEU A O 1
ATOM 742 N N . GLU A 1 90 ? -11.739 14.573 0.794 1.00 73.50 90 GLU A N 1
ATOM 743 C CA . GLU A 1 90 ? -10.894 14.647 -0.407 1.00 73.50 90 GLU A CA 1
ATOM 744 C C . GLU A 1 90 ? -10.909 16.058 -1.005 1.00 73.50 90 GLU A C 1
ATOM 746 O O . GLU A 1 90 ? -9.858 16.575 -1.392 1.00 73.50 90 GLU A O 1
ATOM 751 N N . SER A 1 91 ? -12.068 16.729 -0.994 1.00 66.06 91 SER A N 1
ATOM 752 C CA . SER A 1 91 ? -12.180 18.120 -1.454 1.00 66.06 91 SER A CA 1
ATOM 753 C C . SER A 1 91 ? -11.373 19.106 -0.599 1.00 66.06 91 SER A C 1
ATOM 755 O O . SER A 1 91 ? -10.922 20.135 -1.102 1.00 66.06 91 SER A O 1
ATOM 757 N N . PHE A 1 92 ? -11.118 18.763 0.668 1.00 63.88 92 PHE A N 1
ATOM 758 C CA . PHE A 1 92 ? -10.302 19.568 1.570 1.00 63.88 92 PHE A CA 1
ATOM 759 C C . PHE A 1 92 ? -8.810 19.248 1.498 1.00 63.88 92 PHE A C 1
ATOM 761 O O . PHE A 1 92 ? -8.054 19.948 2.156 1.00 63.88 92 PHE A O 1
ATOM 768 N N . ALA A 1 93 ? -8.360 18.263 0.704 1.00 53.25 93 ALA A N 1
ATOM 769 C CA . ALA A 1 93 ? -6.947 17.920 0.444 1.00 53.25 93 ALA A CA 1
ATOM 770 C C . ALA A 1 93 ? -6.029 17.775 1.686 1.00 53.25 93 ALA A C 1
ATOM 772 O O . ALA A 1 93 ? -4.807 17.721 1.548 1.00 53.25 93 ALA A O 1
ATOM 773 N N . VAL A 1 94 ? -6.610 17.754 2.887 1.00 48.16 94 VAL A N 1
ATOM 774 C CA . VAL A 1 94 ? -5.936 17.899 4.186 1.00 48.16 94 VAL A CA 1
ATOM 775 C C . VAL A 1 94 ? -6.023 16.611 4.991 1.00 48.16 94 VAL A C 1
ATOM 777 O O . VAL A 1 94 ? -5.341 16.510 5.997 1.00 48.16 94 VAL A O 1
ATOM 780 N N . PHE A 1 95 ? -6.789 15.604 4.554 1.00 45.94 95 PHE A N 1
ATOM 781 C CA . PHE A 1 95 ? -6.880 14.365 5.315 1.00 45.94 95 PHE A CA 1
ATOM 782 C C . PHE A 1 95 ? -5.563 13.581 5.268 1.00 45.94 95 PHE A C 1
ATOM 784 O O . PHE A 1 95 ? -5.156 13.001 4.257 1.00 45.94 95 PHE A O 1
ATOM 791 N N . SER A 1 96 ? -4.864 13.690 6.388 1.00 48.06 96 SER A N 1
ATOM 792 C CA . SER A 1 96 ? -3.465 13.401 6.638 1.00 48.06 96 SER A CA 1
ATOM 793 C C . SER A 1 96 ? -3.198 11.902 6.703 1.00 48.06 96 SER A C 1
ATOM 795 O O . SER A 1 96 ? -3.039 11.346 7.775 1.00 48.06 96 SER A O 1
ATOM 797 N N . GLY A 1 97 ? -3.108 11.237 5.550 1.00 41.62 97 GLY A N 1
ATOM 798 C CA . GLY A 1 97 ? -2.516 9.891 5.447 1.00 41.62 97 GLY A CA 1
ATOM 799 C C . GLY A 1 97 ? -1.246 9.824 4.606 1.00 41.62 97 GLY A C 1
ATOM 800 O O . GLY A 1 97 ? -0.657 8.763 4.412 1.00 41.62 97 GLY A O 1
ATOM 801 N N . GLY A 1 98 ? -0.806 10.969 4.094 1.00 41.88 98 GLY A N 1
ATOM 802 C CA . GLY A 1 98 ? 0.410 11.076 3.316 1.00 41.88 98 GLY A CA 1
ATOM 803 C C . GLY A 1 98 ? 1.163 12.332 3.695 1.00 41.88 98 GLY A C 1
ATOM 804 O O . GLY A 1 98 ? 0.920 13.393 3.124 1.00 41.88 98 GLY A O 1
ATOM 805 N N . ASP A 1 99 ? 2.189 12.182 4.525 1.00 41.59 99 ASP A N 1
ATOM 806 C CA . ASP A 1 99 ? 3.324 13.112 4.629 1.00 41.59 99 ASP A CA 1
ATOM 807 C C . ASP A 1 99 ? 4.141 13.188 3.305 1.00 41.59 99 ASP A C 1
ATOM 809 O O . ASP A 1 99 ? 5.363 13.261 3.257 1.00 41.59 99 ASP A O 1
ATOM 813 N N . GLN A 1 100 ? 3.463 13.105 2.160 1.00 46.28 100 GLN A N 1
ATOM 814 C CA . GLN A 1 100 ? 4.020 13.040 0.808 1.00 46.28 100 GLN A CA 1
ATOM 815 C C . GLN A 1 100 ? 3.493 14.186 -0.073 1.00 46.28 100 GLN A C 1
ATOM 817 O O . GLN A 1 100 ? 3.979 14.379 -1.185 1.00 46.28 100 GLN A O 1
ATOM 822 N N . GLY A 1 101 ? 2.501 14.956 0.396 1.00 43.50 101 GLY A N 1
ATOM 823 C CA . GLY A 1 101 ? 1.750 15.886 -0.451 1.00 43.50 101 GLY A CA 1
ATOM 824 C C . GLY A 1 101 ? 2.352 17.279 -0.656 1.00 43.50 101 GLY A C 1
ATOM 825 O O . GLY A 1 101 ? 2.069 17.893 -1.681 1.00 43.50 101 GLY A O 1
ATOM 826 N N . ARG A 1 102 ? 3.148 17.831 0.275 1.00 44.88 102 ARG A N 1
ATOM 827 C CA . ARG A 1 102 ? 3.568 19.254 0.177 1.00 44.88 102 ARG A CA 1
ATOM 828 C C . ARG A 1 102 ? 4.987 19.598 0.628 1.00 44.88 102 ARG A C 1
ATOM 830 O O . ARG A 1 102 ? 5.411 20.728 0.423 1.00 44.88 102 ARG A O 1
ATOM 837 N N . ASN A 1 103 ? 5.754 18.640 1.145 1.00 43.12 103 ASN A N 1
ATOM 838 C CA . ASN A 1 103 ? 7.159 18.846 1.510 1.00 43.12 103 ASN A CA 1
ATOM 839 C C . ASN A 1 103 ? 8.086 18.048 0.586 1.00 43.12 103 ASN A C 1
ATOM 841 O O . ASN A 1 103 ? 8.922 17.258 1.031 1.00 43.12 103 ASN A O 1
ATOM 845 N N . TRP A 1 104 ? 7.948 18.246 -0.731 1.00 52.50 104 TRP A N 1
ATOM 846 C CA . TRP A 1 104 ? 8.954 17.747 -1.665 1.00 52.50 104 TRP A CA 1
ATOM 847 C C . TRP A 1 104 ? 10.279 18.452 -1.369 1.00 52.50 104 TRP A C 1
ATOM 849 O O . TRP A 1 104 ? 10.533 19.570 -1.810 1.00 52.50 104 TRP A O 1
ATOM 859 N N . LYS A 1 105 ? 11.119 17.802 -0.565 1.00 65.31 105 LYS A N 1
ATOM 860 C CA . LYS A 1 105 ? 12.503 18.212 -0.359 1.00 65.31 105 LYS A CA 1
ATOM 861 C C . LYS A 1 105 ? 13.373 17.458 -1.357 1.00 65.31 105 LYS A C 1
ATOM 863 O O . LYS A 1 105 ? 13.304 16.219 -1.363 1.00 65.31 105 LYS A O 1
ATOM 868 N N . PRO A 1 106 ? 14.183 18.153 -2.175 1.00 68.00 106 PRO A N 1
ATOM 869 C CA . PRO A 1 106 ? 15.150 17.485 -3.032 1.00 68.00 106 PRO A CA 1
ATOM 870 C C . PRO A 1 106 ? 16.073 16.614 -2.171 1.00 68.00 106 PRO A C 1
ATOM 872 O O . PRO A 1 106 ? 16.507 17.035 -1.102 1.00 68.00 106 PRO A O 1
ATOM 875 N N . LEU A 1 107 ? 16.329 15.383 -2.618 1.00 76.31 107 LEU A N 1
ATOM 876 C CA . LEU A 1 107 ? 17.268 14.477 -1.953 1.00 76.31 107 LEU A CA 1
ATOM 877 C C . LEU A 1 107 ? 18.694 15.010 -2.096 1.00 76.31 107 LEU A C 1
ATOM 879 O O . LEU A 1 107 ? 19.121 15.350 -3.207 1.00 76.31 107 LEU A O 1
ATOM 883 N N . GLY A 1 108 ? 19.447 15.000 -0.998 1.00 81.88 108 GLY A N 1
ATOM 884 C CA . GLY A 1 108 ? 20.894 15.190 -1.047 1.00 81.88 108 GLY A CA 1
ATOM 885 C C . GLY A 1 108 ? 21.581 14.095 -1.875 1.00 81.88 108 GLY A C 1
ATOM 886 O O . GLY A 1 108 ? 21.038 13.008 -2.089 1.00 81.88 108 GLY A O 1
ATOM 887 N N . LYS A 1 109 ? 22.807 14.355 -2.352 1.00 83.19 109 LYS A N 1
ATOM 888 C CA . LYS A 1 109 ? 23.587 13.345 -3.099 1.00 83.19 109 LYS A CA 1
ATOM 889 C C . LYS A 1 109 ? 23.881 12.103 -2.250 1.00 83.19 109 LYS A C 1
ATOM 891 O O . LYS A 1 109 ? 23.769 10.991 -2.758 1.00 83.19 109 LYS A O 1
ATOM 896 N N . GLU A 1 110 ? 24.223 12.301 -0.981 1.00 84.75 110 GLU A N 1
ATOM 897 C CA . GLU A 1 110 ? 24.523 11.224 -0.031 1.00 84.75 110 GLU A CA 1
ATOM 898 C C . GLU A 1 110 ? 23.266 10.426 0.320 1.00 84.75 110 GLU A C 1
ATOM 900 O O . GLU A 1 110 ? 23.258 9.205 0.195 1.00 84.75 110 GLU A O 1
ATOM 905 N N . GLU A 1 111 ? 22.165 11.116 0.632 1.00 83.94 111 GLU A N 1
ATOM 906 C CA . GLU A 1 111 ? 20.863 10.488 0.888 1.00 83.94 111 GLU A CA 1
ATOM 907 C C . GLU A 1 111 ? 20.405 9.638 -0.298 1.00 83.94 111 GLU A C 1
ATOM 909 O O . GLU A 1 111 ? 19.910 8.526 -0.122 1.00 83.94 111 GLU A O 1
ATOM 914 N N . ARG A 1 112 ? 20.613 10.128 -1.527 1.00 85.31 112 ARG A N 1
ATOM 915 C CA . ARG A 1 112 ? 20.326 9.366 -2.744 1.00 85.31 112 ARG A CA 1
ATOM 916 C C . ARG A 1 112 ? 21.133 8.073 -2.796 1.00 85.31 112 ARG A C 1
ATOM 918 O O . ARG A 1 112 ? 20.565 7.033 -3.112 1.00 85.31 112 ARG A O 1
ATOM 925 N N . GLN A 1 113 ? 22.436 8.128 -2.536 1.00 85.81 113 GLN A N 1
ATOM 926 C CA . GLN A 1 113 ? 23.284 6.935 -2.573 1.00 85.81 113 GLN A CA 1
ATOM 927 C C . GLN A 1 113 ? 22.897 5.944 -1.473 1.00 85.81 113 GLN A C 1
ATOM 929 O O . GLN A 1 113 ? 22.721 4.763 -1.764 1.00 85.81 113 GLN A O 1
ATOM 934 N N . ALA A 1 114 ? 22.672 6.426 -0.250 1.00 87.31 114 ALA A N 1
ATOM 935 C CA . ALA A 1 114 ? 22.221 5.609 0.873 1.00 87.31 114 ALA A CA 1
ATOM 936 C C . ALA A 1 114 ? 20.872 4.933 0.585 1.00 87.31 114 ALA A C 1
ATOM 938 O O . ALA A 1 114 ? 20.680 3.749 0.867 1.00 87.31 114 ALA A O 1
ATOM 939 N N . LEU A 1 115 ? 19.947 5.652 -0.049 1.00 87.56 115 LEU A N 1
ATOM 940 C CA . LEU A 1 115 ? 18.652 5.116 -0.444 1.00 87.56 115 LEU A CA 1
ATOM 941 C C . LEU A 1 115 ? 18.785 4.012 -1.498 1.00 87.56 115 LEU A C 1
ATOM 943 O O . LEU A 1 115 ? 18.175 2.954 -1.361 1.00 87.56 115 LEU A O 1
ATOM 947 N N . LEU A 1 116 ? 19.605 4.212 -2.531 1.00 87.38 116 LEU A N 1
ATOM 948 C CA . LEU A 1 116 ? 19.805 3.197 -3.573 1.00 87.38 116 LEU A CA 1
ATOM 949 C C . LEU A 1 116 ? 20.589 1.980 -3.054 1.00 87.38 116 LEU A C 1
ATOM 951 O O . LEU A 1 116 ? 20.404 0.884 -3.577 1.00 87.38 116 LEU A O 1
ATOM 955 N N . ALA A 1 117 ? 21.433 2.164 -2.034 1.00 87.25 117 ALA A N 1
ATOM 956 C CA . ALA A 1 117 ? 22.190 1.091 -1.393 1.00 87.25 117 ALA A CA 1
ATOM 957 C C . ALA A 1 117 ? 21.336 0.242 -0.438 1.00 87.25 117 ALA A C 1
ATOM 959 O O . ALA A 1 117 ? 21.535 -0.966 -0.351 1.00 87.25 117 ALA A O 1
ATOM 960 N N . THR A 1 118 ? 20.383 0.857 0.266 1.00 87.50 118 THR A N 1
ATOM 961 C CA . THR A 1 118 ? 19.508 0.160 1.226 1.00 87.50 118 THR A CA 1
ATOM 962 C C . THR A 1 118 ? 18.298 -0.497 0.565 1.00 87.50 118 THR A C 1
ATOM 964 O O . THR A 1 118 ? 17.792 -1.498 1.064 1.00 87.50 118 THR A O 1
ATOM 967 N N . THR A 1 119 ? 17.829 0.036 -0.567 1.00 89.56 119 THR A N 1
ATOM 968 C CA . THR A 1 119 ? 16.629 -0.472 -1.244 1.00 89.56 119 THR A CA 1
ATOM 969 C C . THR A 1 119 ? 16.945 -1.584 -2.239 1.00 89.56 119 THR A C 1
ATOM 971 O O . THR A 1 119 ? 17.800 -1.469 -3.124 1.00 89.56 119 THR A O 1
ATOM 974 N N . HIS A 1 120 ? 16.189 -2.675 -2.146 1.00 90.94 120 HIS A N 1
ATOM 975 C CA . HIS A 1 120 ? 16.363 -3.802 -3.047 1.00 90.94 120 HIS A CA 1
ATOM 976 C C . HIS A 1 120 ? 15.948 -3.430 -4.481 1.00 90.94 120 HIS A C 1
ATOM 978 O O . HIS A 1 120 ? 14.931 -2.771 -4.714 1.00 90.94 120 HIS A O 1
ATOM 984 N N . VAL A 1 121 ? 16.737 -3.854 -5.476 1.00 91.62 121 VAL A N 1
ATOM 985 C CA . VAL A 1 121 ? 16.490 -3.511 -6.889 1.00 91.62 121 VAL A CA 1
ATOM 986 C C . VAL A 1 121 ? 15.125 -4.005 -7.368 1.00 91.62 121 VAL A C 1
ATOM 988 O O . VAL A 1 121 ? 14.442 -3.289 -8.089 1.00 91.62 121 VAL A O 1
ATOM 991 N N . PHE A 1 122 ? 14.690 -5.187 -6.925 1.00 92.62 122 PHE A N 1
ATOM 992 C CA . PHE A 1 122 ? 13.396 -5.759 -7.309 1.00 92.62 122 PHE A CA 1
ATOM 993 C C . PHE A 1 122 ? 12.225 -4.863 -6.894 1.00 92.62 122 PHE A C 1
ATOM 995 O O . PHE A 1 122 ? 11.373 -4.552 -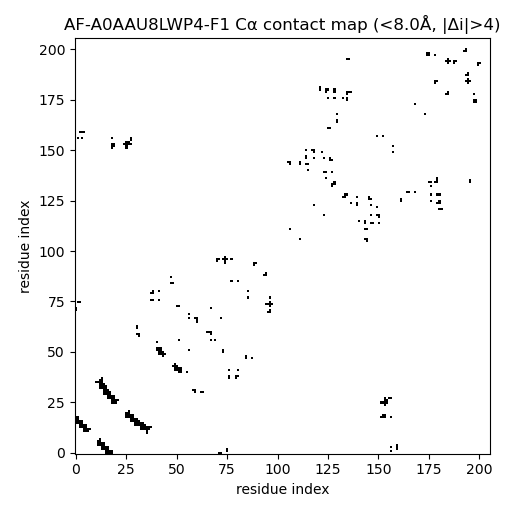7.722 1.00 92.62 122 PHE A O 1
ATOM 1002 N N . ASP A 1 123 ? 12.222 -4.367 -5.655 1.00 92.81 123 ASP A N 1
ATOM 1003 C CA . ASP A 1 123 ? 11.128 -3.527 -5.159 1.00 92.81 123 ASP A CA 1
ATOM 1004 C C . ASP A 1 123 ? 11.127 -2.170 -5.866 1.00 92.81 123 ASP A C 1
ATOM 1006 O O . ASP A 1 123 ? 10.071 -1.657 -6.233 1.00 92.81 123 ASP A O 1
ATOM 1010 N N . ARG A 1 124 ? 12.313 -1.625 -6.172 1.00 92.62 124 ARG A N 1
ATOM 1011 C CA . ARG A 1 124 ? 12.435 -0.415 -6.997 1.00 92.62 124 ARG A CA 1
ATOM 1012 C C . ARG A 1 124 ? 11.805 -0.602 -8.374 1.00 92.62 124 ARG A C 1
ATOM 1014 O O . ARG A 1 124 ? 11.080 0.279 -8.829 1.00 92.62 124 ARG A O 1
ATOM 1021 N N . ARG A 1 125 ? 12.037 -1.745 -9.026 1.00 93.06 125 ARG A N 1
ATOM 1022 C CA . ARG A 1 125 ? 11.430 -2.061 -10.329 1.00 93.06 125 ARG A CA 1
ATOM 1023 C C . ARG A 1 125 ? 9.912 -2.186 -10.241 1.00 93.06 125 ARG A C 1
ATOM 1025 O O . ARG A 1 125 ? 9.235 -1.654 -11.120 1.00 93.06 125 ARG A O 1
ATOM 1032 N N . ARG A 1 126 ? 9.391 -2.838 -9.193 1.00 93.62 126 ARG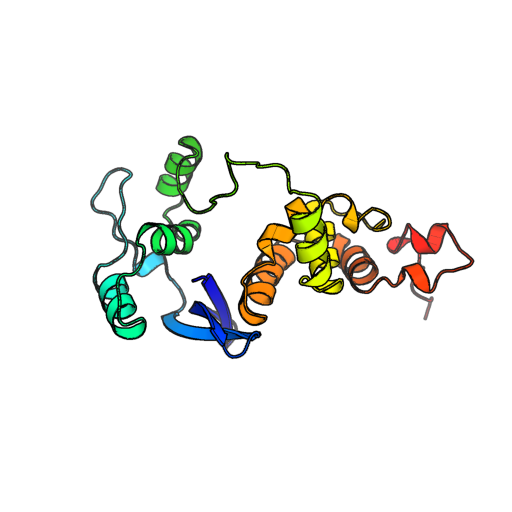 A N 1
ATOM 1033 C CA . ARG A 1 126 ? 7.943 -2.952 -8.937 1.00 93.62 126 ARG A CA 1
ATOM 1034 C C . A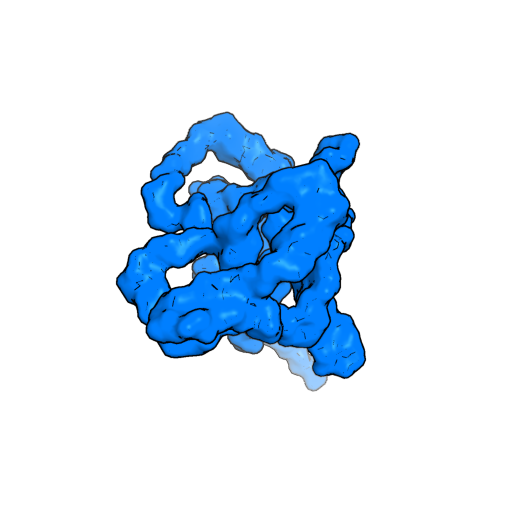RG A 1 126 ? 7.318 -1.569 -8.777 1.00 93.62 126 ARG A C 1
ATOM 1036 O O . ARG A 1 126 ? 6.437 -1.217 -9.551 1.00 93.62 126 ARG A O 1
ATOM 1043 N N . ILE A 1 127 ? 7.845 -0.738 -7.876 1.00 92.12 127 ILE A N 1
ATOM 1044 C CA . ILE A 1 127 ? 7.337 0.625 -7.649 1.00 92.12 127 ILE A CA 1
ATOM 1045 C C . ILE A 1 127 ? 7.442 1.496 -8.906 1.00 92.12 127 ILE A C 1
ATOM 1047 O O . ILE A 1 127 ? 6.510 2.232 -9.221 1.00 92.12 127 ILE A O 1
ATOM 1051 N N . HIS A 1 128 ? 8.552 1.420 -9.643 1.00 92.62 128 HIS A N 1
ATOM 1052 C CA . HIS A 1 128 ? 8.716 2.188 -10.876 1.00 92.62 128 HIS A CA 1
ATOM 1053 C C . HIS A 1 128 ? 7.674 1.802 -11.928 1.00 92.62 128 HIS A C 1
ATOM 1055 O O . HIS A 1 128 ? 7.073 2.682 -12.541 1.00 92.62 128 HIS A O 1
ATOM 1061 N N . TYR A 1 129 ? 7.440 0.502 -12.129 1.00 92.31 129 TYR A N 1
ATOM 1062 C CA . TYR A 1 129 ? 6.416 0.048 -13.064 1.00 92.31 129 TYR A CA 1
ATOM 1063 C C . TYR A 1 129 ? 5.020 0.454 -12.588 1.00 92.31 129 TYR A C 1
ATOM 1065 O O . TYR A 1 129 ? 4.296 1.085 -13.342 1.00 92.31 129 TYR A O 1
ATOM 1073 N N . LEU A 1 130 ? 4.669 0.192 -11.327 1.00 91.44 130 LEU A N 1
ATOM 1074 C CA . LEU A 1 130 ? 3.356 0.544 -10.772 1.00 91.44 130 LEU A CA 1
ATOM 1075 C C . LEU A 1 130 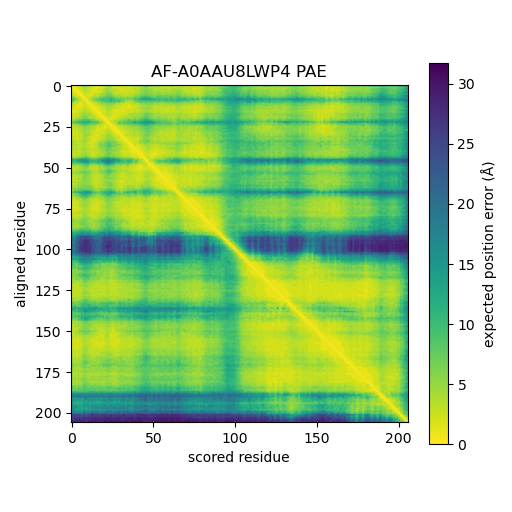? 3.073 2.055 -10.819 1.00 91.44 130 LEU A C 1
ATOM 1077 O O . LEU A 1 130 ? 1.920 2.468 -10.820 1.00 91.44 130 LEU A O 1
ATOM 1081 N N . ARG A 1 131 ? 4.114 2.899 -10.862 1.00 88.69 131 ARG A N 1
ATOM 1082 C CA . ARG A 1 131 ? 3.962 4.353 -10.986 1.00 88.69 131 ARG A CA 1
ATOM 1083 C C . ARG A 1 131 ? 3.865 4.849 -12.430 1.00 88.69 131 ARG A C 1
ATOM 1085 O O . ARG A 1 131 ? 3.172 5.837 -12.657 1.00 88.69 131 ARG A O 1
ATOM 1092 N N . PHE A 1 132 ? 4.599 4.247 -13.367 1.00 87.94 132 PHE A N 1
ATOM 1093 C CA . PHE A 1 132 ? 4.771 4.790 -14.724 1.00 87.94 132 PHE A CA 1
ATOM 1094 C C . PHE A 1 132 ? 4.281 3.877 -15.857 1.00 87.94 132 PHE A C 1
ATOM 1096 O O . PHE A 1 132 ? 4.204 4.340 -16.991 1.00 87.94 132 PHE A O 1
ATOM 1103 N N . GLY A 1 133 ? 4.020 2.594 -15.601 1.00 86.75 133 GLY A N 1
ATOM 1104 C CA . GLY A 1 133 ? 3.672 1.587 -16.615 1.00 86.75 133 GLY A CA 1
ATOM 1105 C C . GLY A 1 133 ? 4.790 1.306 -17.630 1.00 86.75 133 GLY A C 1
ATOM 1106 O O . GLY A 1 133 ? 4.557 0.746 -18.697 1.00 86.75 133 GLY A O 1
ATOM 1107 N N . GLN A 1 134 ? 6.022 1.745 -17.349 1.00 85.62 134 GLN A N 1
ATOM 1108 C CA . GLN A 1 134 ? 7.119 1.700 -18.314 1.00 85.62 134 GLN A CA 1
ATOM 1109 C C . GLN A 1 134 ? 7.936 0.415 -18.203 1.00 85.62 134 GLN A C 1
ATOM 1111 O O . GLN A 1 134 ? 8.471 0.087 -17.141 1.00 85.62 134 GLN A O 1
ATOM 1116 N N . VAL A 1 135 ? 8.103 -0.247 -19.351 1.00 83.44 135 VAL A N 1
ATOM 1117 C CA . VAL A 1 135 ? 8.984 -1.410 -19.518 1.00 83.44 135 VAL A CA 1
ATOM 1118 C C . VAL A 1 135 ? 10.457 -0.991 -19.492 1.00 83.44 135 VAL A C 1
ATOM 1120 O O . VAL A 1 135 ? 11.273 -1.668 -18.876 1.00 83.44 135 VAL A O 1
ATOM 1123 N N . ASP A 1 136 ? 10.829 0.138 -20.106 1.00 81.19 136 ASP A N 1
ATOM 1124 C CA . ASP A 1 136 ? 12.227 0.588 -20.097 1.00 81.19 136 ASP A CA 1
ATOM 1125 C C . ASP A 1 136 ? 12.639 1.115 -18.713 1.00 81.19 136 ASP A C 1
ATOM 1127 O O . ASP A 1 136 ? 12.195 2.170 -18.260 1.00 81.19 136 ASP A O 1
ATOM 1131 N N . GLN A 1 137 ? 13.534 0.379 -18.050 1.00 80.25 137 GLN A N 1
ATOM 1132 C CA . GLN A 1 137 ? 14.055 0.705 -16.721 1.00 80.25 137 GLN A CA 1
ATOM 1133 C C . GLN A 1 137 ? 15.521 1.150 -16.729 1.00 80.25 137 GLN A C 1
ATOM 1135 O O . GLN A 1 137 ? 16.151 1.231 -15.673 1.00 80.25 137 GLN A O 1
ATOM 1140 N N . ARG A 1 138 ? 16.089 1.519 -17.884 1.00 79.00 138 ARG A N 1
ATOM 1141 C CA . ARG A 1 138 ? 17.451 2.098 -17.951 1.00 79.00 138 ARG A CA 1
ATOM 1142 C C . ARG A 1 138 ? 17.601 3.365 -17.102 1.00 79.00 138 ARG A C 1
ATOM 1144 O O . ARG A 1 138 ? 18.706 3.722 -16.704 1.00 79.00 138 ARG A O 1
ATOM 1151 N N . GLY A 1 139 ? 16.488 4.052 -16.840 1.00 80.25 139 GLY A N 1
ATOM 1152 C CA . GLY A 1 139 ? 16.400 5.238 -15.994 1.00 80.25 139 GLY A CA 1
ATOM 1153 C C . GLY A 1 139 ? 15.984 4.982 -14.543 1.00 80.25 139 GLY A C 1
ATOM 1154 O O . GLY A 1 139 ? 15.720 5.966 -13.859 1.00 80.25 139 GLY A O 1
ATOM 1155 N N . LEU A 1 140 ? 15.928 3.731 -14.065 1.00 84.50 140 LEU A N 1
ATOM 1156 C CA . LEU A 1 140 ? 15.370 3.383 -12.747 1.00 84.50 140 LEU A CA 1
ATOM 1157 C C . LEU A 1 140 ? 15.935 4.252 -11.612 1.00 84.50 140 LEU A C 1
ATOM 1159 O O . LEU A 1 140 ? 15.193 4.820 -10.815 1.00 84.50 140 LEU A O 1
ATOM 1163 N N . ASP A 1 141 ? 17.254 4.437 -11.595 1.00 84.94 141 ASP A N 1
ATOM 1164 C CA . ASP A 1 141 ? 17.955 5.157 -10.527 1.00 84.94 141 ASP A CA 1
ATOM 1165 C C . ASP A 1 141 ? 17.910 6.686 -10.678 1.00 84.94 141 ASP A C 1
ATOM 1167 O O . ASP A 1 141 ? 18.475 7.409 -9.850 1.00 84.94 141 ASP A O 1
ATOM 1171 N N . ARG A 1 142 ? 17.266 7.215 -11.730 1.00 83.88 142 ARG A N 1
ATOM 1172 C CA . ARG A 1 142 ? 17.149 8.666 -11.971 1.00 83.88 142 ARG A CA 1
ATOM 1173 C C . ARG A 1 142 ? 16.166 9.338 -11.020 1.00 83.88 142 ARG A C 1
ATOM 1175 O O . ARG A 1 142 ? 16.351 10.517 -10.728 1.00 83.88 142 ARG A O 1
ATOM 1182 N N . SER A 1 143 ? 15.204 8.583 -10.494 1.00 80.94 143 SER A N 1
ATOM 1183 C CA . SER A 1 143 ? 14.116 9.088 -9.649 1.00 80.94 143 SER A CA 1
ATOM 1184 C C . SER A 1 143 ? 14.156 8.485 -8.237 1.00 80.94 143 SER A C 1
ATOM 1186 O O . SER A 1 143 ? 13.202 7.831 -7.823 1.00 80.94 143 SER A O 1
ATOM 1188 N N . PRO A 1 144 ? 15.226 8.710 -7.448 1.00 83.00 144 PRO A N 1
ATOM 1189 C CA . PRO A 1 144 ? 15.384 8.113 -6.117 1.00 83.00 144 PRO A CA 1
ATOM 1190 C C . PRO A 1 144 ? 14.314 8.572 -5.116 1.00 83.00 144 PRO A C 1
ATOM 1192 O O . PRO A 1 144 ? 13.999 7.849 -4.179 1.00 83.00 144 PRO A O 1
ATOM 1195 N N . ALA A 1 145 ? 13.714 9.748 -5.328 1.00 83.19 145 ALA A N 1
ATOM 1196 C CA . ALA A 1 145 ? 12.644 10.261 -4.473 1.00 83.19 145 ALA A CA 1
ATOM 1197 C C . ALA A 1 145 ? 11.427 9.324 -4.436 1.00 83.19 145 ALA A C 1
ATOM 1199 O O . ALA A 1 145 ? 10.781 9.215 -3.398 1.00 83.19 145 ALA A O 1
ATOM 1200 N N . LEU A 1 146 ? 11.166 8.600 -5.532 1.00 84.94 146 LEU A N 1
ATOM 1201 C CA . LEU A 1 146 ? 10.091 7.613 -5.618 1.00 84.94 146 LEU A CA 1
ATOM 1202 C C . LEU A 1 146 ? 10.283 6.460 -4.621 1.00 84.94 146 LEU A C 1
ATOM 1204 O O . LEU A 1 146 ? 9.315 5.906 -4.112 1.00 84.94 146 LEU A O 1
ATOM 1208 N N . PHE A 1 147 ? 11.533 6.112 -4.321 1.00 88.56 147 PHE A N 1
ATOM 1209 C CA . PHE A 1 147 ? 11.877 4.966 -3.486 1.00 88.56 147 PHE A CA 1
ATOM 1210 C C . PHE A 1 147 ? 11.983 5.315 -1.998 1.00 88.56 147 PHE A C 1
ATOM 1212 O O . PHE A 1 147 ? 12.251 4.425 -1.197 1.00 88.56 147 PHE A O 1
ATOM 1219 N N . ARG A 1 148 ? 11.729 6.573 -1.596 1.00 87.25 148 ARG A N 1
ATOM 1220 C CA . ARG A 1 148 ? 11.633 6.955 -0.171 1.00 87.25 148 ARG A CA 1
ATOM 1221 C C . ARG A 1 148 ? 10.589 6.116 0.560 1.00 87.25 148 ARG A C 1
ATOM 1223 O O . ARG A 1 148 ? 10.789 5.748 1.708 1.00 87.25 148 ARG A O 1
ATOM 1230 N N . ILE A 1 149 ? 9.517 5.752 -0.144 1.00 86.31 149 ILE A N 1
ATOM 1231 C CA . ILE A 1 149 ? 8.456 4.892 0.380 1.00 86.31 149 ILE A CA 1
ATOM 1232 C C . ILE A 1 149 ? 8.949 3.494 0.783 1.00 86.31 149 ILE A C 1
ATOM 1234 O O . ILE A 1 149 ? 8.256 2.816 1.524 1.00 86.31 149 ILE A O 1
ATOM 1238 N N . LEU A 1 150 ? 10.121 3.054 0.315 1.00 88.94 150 LEU A N 1
ATOM 1239 C CA . LEU A 1 150 ? 10.686 1.742 0.638 1.00 88.94 150 LEU A CA 1
ATOM 1240 C C . LEU A 1 150 ? 11.581 1.766 1.888 1.00 88.94 150 LEU A C 1
ATOM 1242 O O . LEU A 1 150 ? 12.008 0.711 2.351 1.00 88.94 150 LEU A O 1
ATOM 1246 N N . GLN A 1 151 ? 11.912 2.949 2.413 1.00 87.81 151 GLN A N 1
ATOM 1247 C CA . GLN A 1 151 ? 12.793 3.081 3.571 1.00 87.81 151 GLN A CA 1
ATOM 1248 C C . GLN A 1 151 ? 12.043 2.874 4.881 1.00 87.81 151 GLN A C 1
ATOM 1250 O O . GLN A 1 151 ? 10.877 3.235 5.003 1.00 87.81 151 GLN A O 1
ATOM 1255 N N . HIS A 1 152 ? 12.765 2.360 5.877 1.00 87.94 152 HIS A N 1
ATOM 1256 C CA . HIS A 1 152 ? 12.281 2.171 7.245 1.00 87.94 152 HIS A CA 1
ATOM 1257 C C . HIS A 1 152 ? 11.072 1.232 7.379 1.00 87.94 152 HIS A C 1
ATOM 1259 O O . HIS A 1 152 ? 10.239 1.407 8.265 1.00 87.94 152 HIS A O 1
ATOM 1265 N N . LYS A 1 153 ? 10.975 0.237 6.490 1.00 90.69 153 LYS A N 1
ATOM 1266 C CA . LYS A 1 153 ? 9.863 -0.716 6.423 1.00 90.69 153 LYS A CA 1
ATOM 1267 C C . LYS A 1 153 ? 10.364 -2.149 6.489 1.00 90.69 153 LYS A C 1
ATOM 1269 O O . LYS A 1 153 ? 11.421 -2.474 5.948 1.00 90.69 153 LYS A O 1
ATOM 1274 N N . SER A 1 154 ? 9.588 -3.005 7.143 1.00 92.00 154 SER A N 1
ATOM 1275 C CA . SER A 1 154 ? 9.814 -4.450 7.136 1.00 92.00 154 SER A CA 1
ATOM 1276 C C . SER A 1 154 ? 9.464 -5.056 5.781 1.00 92.00 154 SER A C 1
ATOM 1278 O O . SER A 1 154 ? 8.745 -4.453 4.981 1.00 92.00 154 SER A O 1
ATOM 1280 N N . ARG A 1 155 ? 9.941 -6.280 5.515 1.00 91.75 155 ARG A N 1
ATOM 1281 C CA . ARG A 1 155 ? 9.591 -6.968 4.263 1.00 91.75 155 ARG A CA 1
ATOM 1282 C C . ARG A 1 155 ? 8.081 -7.156 4.114 1.00 91.75 155 ARG A C 1
ATOM 1284 O O . ARG A 1 155 ? 7.575 -6.989 3.014 1.00 91.75 155 ARG A O 1
ATOM 1291 N N . ASP A 1 156 ? 7.385 -7.466 5.207 1.00 92.69 156 ASP A N 1
ATOM 1292 C CA . ASP A 1 156 ? 5.929 -7.641 5.204 1.00 92.69 156 ASP A CA 1
ATOM 1293 C C . ASP A 1 156 ? 5.211 -6.340 4.833 1.00 92.69 156 ASP A C 1
ATOM 1295 O O . ASP A 1 156 ? 4.361 -6.343 3.948 1.00 92.69 156 ASP A O 1
ATOM 1299 N N . GLU A 1 157 ? 5.620 -5.209 5.414 1.00 92.12 157 GLU A N 1
ATOM 1300 C CA . GLU A 1 157 ? 5.055 -3.903 5.062 1.00 92.12 157 GLU A CA 1
ATOM 1301 C C . GLU A 1 157 ? 5.260 -3.560 3.582 1.00 92.12 157 GLU A C 1
ATOM 1303 O O . GLU A 1 157 ? 4.346 -3.059 2.928 1.00 92.12 157 GLU A O 1
ATOM 1308 N N . LEU A 1 158 ? 6.446 -3.851 3.037 1.00 92.19 158 LEU A N 1
ATOM 1309 C CA . LEU A 1 158 ? 6.727 -3.640 1.617 1.00 92.19 158 LEU A CA 1
ATOM 1310 C C . LEU A 1 158 ? 5.839 -4.506 0.721 1.00 92.19 158 LEU A C 1
ATOM 1312 O O . LEU A 1 158 ? 5.324 -4.004 -0.275 1.00 92.19 158 LEU A O 1
ATOM 1316 N N . GLU A 1 159 ? 5.641 -5.781 1.060 1.00 93.88 159 GLU A N 1
ATOM 1317 C CA . GLU A 1 159 ? 4.753 -6.649 0.283 1.00 93.88 159 GLU A CA 1
ATOM 1318 C C . GLU A 1 159 ? 3.300 -6.184 0.372 1.00 93.88 159 GLU A C 1
ATOM 1320 O O . GLU A 1 159 ? 2.655 -6.094 -0.661 1.00 93.88 159 GLU A O 1
ATOM 1325 N N . GLN A 1 160 ? 2.792 -5.807 1.549 1.00 92.31 160 GLN A N 1
ATOM 1326 C CA . GLN A 1 160 ? 1.424 -5.282 1.693 1.00 92.31 160 GLN A CA 1
ATOM 1327 C C . GLN A 1 160 ? 1.207 -4.022 0.845 1.00 92.31 160 GLN A C 1
ATOM 1329 O O . GLN A 1 160 ? 0.225 -3.909 0.111 1.00 92.31 160 GLN A O 1
ATOM 1334 N N . LEU A 1 161 ? 2.184 -3.115 0.875 1.00 90.44 161 LEU A N 1
ATOM 1335 C CA . LEU A 1 161 ? 2.210 -1.894 0.077 1.00 90.44 161 LEU A CA 1
ATOM 1336 C C . LEU A 1 161 ? 2.204 -2.164 -1.440 1.00 90.44 161 LEU A C 1
ATOM 1338 O O . LEU A 1 161 ? 1.634 -1.389 -2.215 1.00 90.44 161 LEU A O 1
ATOM 1342 N N . ILE A 1 162 ? 2.908 -3.206 -1.882 1.00 92.25 162 ILE A N 1
ATOM 1343 C CA . ILE A 1 162 ? 2.994 -3.580 -3.297 1.00 92.25 162 ILE A CA 1
ATOM 1344 C C . ILE A 1 162 ? 1.738 -4.341 -3.725 1.00 92.25 162 ILE A C 1
ATOM 1346 O O . ILE A 1 162 ? 1.187 -4.021 -4.772 1.00 92.25 162 ILE A O 1
ATOM 1350 N N . LEU A 1 163 ? 1.255 -5.273 -2.904 1.00 91.06 163 LEU A N 1
ATOM 1351 C CA . LEU A 1 163 ? 0.043 -6.056 -3.144 1.00 91.06 163 LEU A CA 1
ATOM 1352 C C . LEU A 1 163 ? -1.171 -5.158 -3.366 1.00 91.06 163 LEU A C 1
ATOM 1354 O O . LEU A 1 163 ? -1.936 -5.396 -4.295 1.00 91.06 163 LEU A O 1
ATOM 1358 N N . GLU A 1 164 ? -1.329 -4.108 -2.558 1.00 87.88 164 GLU A N 1
ATOM 1359 C CA . GLU A 1 164 ? -2.412 -3.138 -2.741 1.00 87.88 164 GLU A CA 1
ATOM 1360 C C . GLU A 1 164 ? -2.366 -2.483 -4.127 1.00 87.88 164 GLU A C 1
ATOM 1362 O O . GLU A 1 164 ? -3.387 -2.378 -4.792 1.00 87.88 164 GLU A O 1
ATOM 1367 N N . ARG A 1 165 ? -1.177 -2.110 -4.610 1.00 88.94 165 ARG A N 1
ATOM 1368 C CA . ARG A 1 165 ? -1.022 -1.489 -5.934 1.00 88.94 165 ARG A CA 1
ATOM 1369 C C . ARG A 1 165 ? -1.118 -2.481 -7.086 1.00 88.94 165 ARG A C 1
ATOM 1371 O O . ARG A 1 165 ? -1.545 -2.112 -8.173 1.00 88.94 165 ARG A O 1
ATOM 1378 N N . GLU A 1 166 ? -0.685 -3.720 -6.879 1.00 91.25 166 GLU A N 1
ATOM 1379 C CA . GLU A 1 166 ? -0.800 -4.785 -7.879 1.00 91.25 166 GLU A CA 1
ATOM 1380 C C . GLU A 1 166 ? -2.261 -5.181 -8.123 1.00 91.25 166 GLU A C 1
ATOM 1382 O O . GLU A 1 166 ? -2.584 -5.610 -9.228 1.00 91.25 166 GLU A O 1
ATOM 1387 N N . GLN A 1 167 ? -3.149 -5.003 -7.137 1.00 88.25 167 GLN A N 1
ATOM 1388 C CA . GLN A 1 167 ? -4.589 -5.243 -7.297 1.00 88.25 167 GLN A CA 1
ATOM 1389 C C . GLN A 1 167 ? -5.246 -4.285 -8.298 1.00 88.25 167 GLN A C 1
ATOM 1391 O O . GLN A 1 167 ? -6.167 -4.693 -9.001 1.00 88.25 167 GLN A O 1
ATOM 1396 N N . ASP A 1 168 ? -4.743 -3.055 -8.406 1.00 88.44 168 ASP A N 1
ATOM 1397 C CA . ASP A 1 168 ? -5.245 -2.055 -9.354 1.00 88.44 168 ASP A CA 1
ATOM 1398 C C . ASP A 1 168 ? -4.682 -2.242 -10.774 1.00 88.44 168 ASP A C 1
ATOM 1400 O O . ASP A 1 168 ? -5.091 -1.550 -11.711 1.00 88.44 168 ASP A O 1
ATOM 1404 N N . LEU A 1 169 ? -3.726 -3.160 -10.959 1.00 90.75 169 LEU A N 1
ATOM 1405 C CA . LEU A 1 169 ? -3.084 -3.378 -12.248 1.00 90.75 169 LEU A CA 1
ATOM 1406 C C . LEU A 1 169 ? -4.044 -4.110 -13.210 1.00 90.75 169 LEU A C 1
ATOM 1408 O O . LEU A 1 169 ? -4.554 -5.184 -12.869 1.00 90.75 169 LEU A O 1
ATOM 1412 N N . PRO A 1 170 ? -4.268 -3.598 -14.435 1.00 90.75 170 PRO A N 1
ATOM 1413 C CA . PRO A 1 170 ? -5.156 -4.252 -15.383 1.00 90.75 170 PRO A CA 1
ATOM 1414 C C . PRO A 1 170 ? -4.552 -5.577 -15.888 1.00 90.75 170 PRO A C 1
ATOM 1416 O O . PRO A 1 170 ? -3.336 -5.661 -16.094 1.00 90.75 170 PRO A O 1
ATOM 1419 N N . PRO A 1 171 ? -5.378 -6.605 -16.175 1.00 90.69 171 PRO A N 1
ATOM 1420 C CA . PRO A 1 171 ? -4.897 -7.917 -16.622 1.00 90.69 171 PRO A CA 1
ATOM 1421 C C . PRO A 1 171 ? -4.012 -7.872 -17.872 1.00 90.69 171 PRO A C 1
ATOM 1423 O O . PRO A 1 171 ? -3.098 -8.681 -18.032 1.00 90.69 171 PRO A O 1
ATOM 1426 N N . GLU A 1 172 ? -4.263 -6.908 -18.757 1.00 89.19 172 GLU A N 1
ATOM 1427 C CA . GLU A 1 172 ? -3.482 -6.699 -19.975 1.00 89.19 172 GLU A CA 1
ATOM 1428 C C . GLU A 1 172 ? -2.018 -6.384 -19.657 1.00 89.19 172 GLU A C 1
ATOM 1430 O O . GLU A 1 172 ? -1.119 -6.847 -20.358 1.00 89.19 172 GLU A O 1
ATOM 1435 N N . GLU A 1 173 ? -1.751 -5.668 -18.566 1.00 90.75 173 GLU A N 1
ATOM 1436 C CA . GLU A 1 173 ? -0.412 -5.244 -18.166 1.00 90.75 173 GLU A CA 1
ATOM 1437 C C . GLU A 1 173 ? 0.395 -6.324 -17.446 1.00 90.75 173 GLU A C 1
ATOM 1439 O O . GLU A 1 173 ? 1.612 -6.188 -17.329 1.00 90.75 173 GLU A O 1
ATOM 1444 N N . TYR A 1 174 ? -0.216 -7.437 -17.028 1.00 90.75 174 TYR A N 1
ATOM 1445 C CA . TYR A 1 174 ? 0.467 -8.472 -16.239 1.00 90.75 174 TYR A CA 1
ATOM 1446 C C . TYR A 1 174 ? 1.717 -9.015 -16.929 1.00 90.75 174 TYR A C 1
ATOM 1448 O O . TYR A 1 174 ? 2.766 -9.174 -16.299 1.00 90.75 174 TYR A O 1
ATOM 1456 N N . LYS A 1 175 ? 1.642 -9.245 -18.247 1.00 90.06 175 LYS A N 1
ATOM 1457 C CA . LYS A 1 175 ? 2.790 -9.718 -19.033 1.00 90.06 175 LYS A CA 1
ATOM 1458 C C . LYS A 1 175 ? 3.935 -8.708 -18.990 1.00 90.06 175 LYS A C 1
ATOM 1460 O O . LYS A 1 175 ? 5.077 -9.091 -18.749 1.00 90.06 175 LYS A O 1
ATOM 1465 N N . SER A 1 176 ? 3.628 -7.433 -19.213 1.00 90.88 176 SER A N 1
ATOM 1466 C CA . SER A 1 176 ? 4.615 -6.350 -19.214 1.00 90.88 176 SER A CA 1
ATOM 1467 C C . SER A 1 176 ? 5.199 -6.120 -17.830 1.00 90.88 176 SER A C 1
ATOM 1469 O O . SER A 1 176 ? 6.415 -5.973 -17.697 1.00 90.88 176 SER A O 1
ATOM 1471 N N . TYR A 1 177 ? 4.361 -6.183 -16.801 1.00 92.75 177 TYR A N 1
ATOM 1472 C CA . TYR A 1 177 ? 4.763 -6.049 -15.415 1.00 92.75 177 TYR A CA 1
ATOM 1473 C C . TYR A 1 177 ? 5.764 -7.127 -15.009 1.00 92.75 177 TYR A C 1
ATOM 1475 O O . TYR A 1 177 ? 6.902 -6.805 -14.664 1.00 92.75 177 TYR A O 1
ATOM 1483 N N . ILE A 1 178 ? 5.394 -8.405 -15.154 1.00 92.31 178 ILE A N 1
ATOM 1484 C CA . ILE A 1 178 ? 6.257 -9.555 -14.841 1.00 92.31 178 ILE A CA 1
ATOM 1485 C C . ILE A 1 178 ? 7.566 -9.463 -15.630 1.00 92.31 178 ILE A C 1
ATOM 1487 O O . ILE A 1 178 ? 8.657 -9.583 -15.070 1.00 92.31 178 ILE A O 1
ATOM 1491 N N . PHE A 1 179 ? 7.470 -9.190 -16.930 1.00 91.25 179 PHE A N 1
ATOM 1492 C CA . PHE A 1 179 ? 8.635 -9.049 -17.795 1.00 91.25 179 PHE A CA 1
ATOM 1493 C C . PHE A 1 179 ? 9.611 -7.970 -17.312 1.00 91.25 179 PHE A C 1
ATOM 1495 O O . PHE A 1 179 ? 10.832 -8.133 -17.408 1.00 91.25 179 PHE A O 1
ATOM 1502 N N . THR A 1 180 ? 9.073 -6.885 -16.764 1.00 91.50 180 THR A N 1
ATOM 1503 C CA . THR A 1 180 ? 9.838 -5.726 -16.320 1.00 91.50 180 THR A CA 1
ATOM 1504 C C . THR A 1 180 ? 10.461 -5.938 -14.941 1.00 91.50 180 THR A C 1
ATOM 1506 O O . THR A 1 180 ? 11.664 -5.739 -14.777 1.00 91.50 180 THR A O 1
ATOM 1509 N N . ILE A 1 181 ? 9.698 -6.407 -13.951 1.00 93.12 181 ILE A N 1
ATOM 1510 C CA . ILE A 1 181 ? 10.192 -6.557 -12.569 1.00 93.12 181 ILE A CA 1
ATOM 1511 C C . ILE A 1 181 ? 11.296 -7.613 -12.451 1.00 93.12 181 ILE A C 1
ATOM 1513 O O . ILE A 1 181 ? 12.271 -7.414 -11.719 1.00 93.12 181 ILE A O 1
ATOM 1517 N N . PHE A 1 182 ? 11.195 -8.696 -13.230 1.00 91.88 182 PHE A N 1
ATOM 1518 C CA . PHE A 1 182 ? 12.217 -9.741 -13.304 1.00 91.88 182 PHE A CA 1
ATOM 1519 C C . PHE A 1 182 ? 13.369 -9.396 -14.253 1.00 91.88 182 PHE A C 1
ATOM 1521 O O . PHE A 1 182 ? 14.332 -10.162 -14.335 1.00 91.88 182 PHE A O 1
ATOM 1528 N N . ASP A 1 183 ? 13.306 -8.250 -14.944 1.00 89.50 183 ASP A N 1
ATOM 1529 C CA . ASP A 1 183 ? 14.320 -7.807 -15.906 1.00 89.50 183 ASP A CA 1
ATOM 1530 C C . ASP A 1 183 ? 14.616 -8.883 -16.953 1.00 89.50 183 ASP A C 1
ATOM 1532 O O . ASP A 1 183 ? 15.760 -9.237 -17.249 1.00 89.50 183 ASP A O 1
ATOM 1536 N N . LEU A 1 184 ? 13.544 -9.436 -17.527 1.00 89.00 184 LEU A N 1
ATOM 1537 C CA . LEU A 1 184 ? 13.649 -10.464 -18.561 1.00 89.00 184 LEU A CA 1
ATOM 1538 C C . LEU A 1 184 ? 14.248 -9.903 -19.862 1.00 89.00 184 LEU A C 1
ATOM 1540 O O . LEU A 1 184 ? 14.823 -10.638 -20.664 1.00 89.00 184 LEU A O 1
ATOM 1544 N N . GLN A 1 185 ? 14.214 -8.581 -20.024 1.00 85.25 185 GLN A N 1
ATOM 1545 C CA . GLN A 1 185 ? 14.836 -7.819 -21.111 1.00 85.25 185 GLN A CA 1
ATOM 1546 C C . GLN A 1 185 ? 16.305 -8.177 -21.339 1.00 8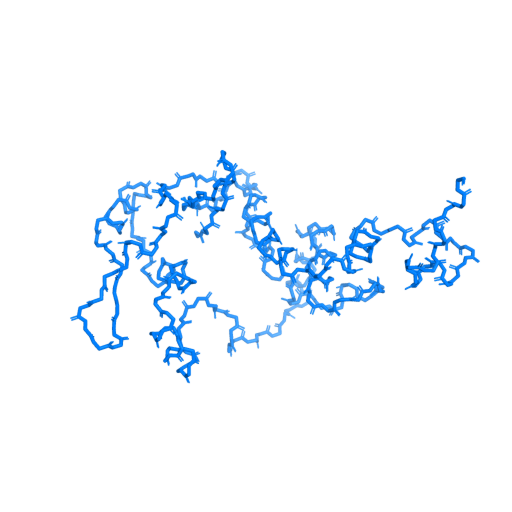5.25 185 GLN A C 1
ATOM 1548 O O . GLN A 1 185 ? 16.772 -8.222 -22.483 1.00 85.25 185 GLN A O 1
ATOM 1553 N N . ARG A 1 186 ? 17.048 -8.467 -20.264 1.00 84.81 186 ARG A N 1
ATOM 1554 C CA . ARG A 1 186 ? 18.481 -8.788 -20.332 1.00 84.81 186 ARG A CA 1
ATOM 1555 C C . ARG A 1 186 ? 18.794 -10.039 -21.158 1.00 84.81 186 ARG A C 1
ATOM 1557 O O . ARG A 1 186 ? 19.911 -10.163 -21.668 1.00 84.81 186 ARG A O 1
ATOM 1564 N N . PHE A 1 187 ? 17.827 -10.946 -21.303 1.00 84.19 187 PHE A N 1
ATOM 1565 C CA . PHE A 1 187 ? 17.985 -12.190 -22.058 1.00 84.19 187 PHE A CA 1
ATOM 1566 C C . PHE A 1 187 ? 17.813 -11.989 -23.571 1.00 84.19 187 PHE A C 1
ATOM 1568 O O . PHE A 1 187 ? 18.410 -12.718 -24.359 1.00 84.19 187 PHE A O 1
ATOM 1575 N N . PHE A 1 188 ? 17.114 -10.939 -24.006 1.00 82.88 188 PHE A N 1
ATOM 1576 C CA . PHE A 1 188 ? 16.857 -10.660 -25.423 1.00 82.88 188 PHE A CA 1
ATOM 1577 C C . PHE A 1 188 ? 17.969 -9.818 -26.051 1.00 82.88 188 PHE A C 1
ATOM 1579 O O . PHE A 1 188 ? 17.748 -8.702 -26.519 1.00 82.88 188 PHE A O 1
ATOM 1586 N N . ARG A 1 189 ? 19.211 -10.317 -26.031 1.00 74.44 189 ARG A N 1
ATOM 1587 C CA . ARG A 1 189 ? 20.381 -9.497 -26.394 1.00 74.44 189 ARG A CA 1
ATOM 1588 C C . ARG A 1 189 ? 20.408 -9.020 -27.844 1.00 74.44 189 ARG A C 1
ATOM 1590 O O . ARG A 1 189 ? 20.863 -7.907 -28.098 1.00 74.44 189 ARG A O 1
ATOM 1597 N N . ASN A 1 190 ? 19.861 -9.832 -28.739 1.00 76.38 190 ASN A N 1
ATOM 1598 C CA . ASN A 1 190 ? 19.986 -9.662 -30.186 1.00 76.38 190 ASN A CA 1
ATOM 1599 C C . ASN A 1 190 ? 18.735 -9.050 -30.836 1.00 76.38 190 ASN A C 1
ATOM 1601 O O . ASN A 1 190 ? 18.750 -8.748 -32.023 1.00 76.38 190 ASN A O 1
ATOM 1605 N N . SER A 1 191 ? 17.672 -8.827 -30.059 1.00 77.19 191 SER A N 1
ATOM 1606 C CA . SER A 1 191 ? 16.377 -8.380 -30.571 1.00 77.19 191 SER A CA 1
ATOM 1607 C C . SER A 1 191 ? 15.908 -7.159 -29.791 1.00 77.19 191 SER A C 1
ATOM 1609 O O . SER A 1 191 ? 15.287 -7.279 -28.736 1.00 77.19 191 SER A O 1
ATOM 1611 N N . ALA A 1 192 ? 16.196 -5.962 -30.311 1.00 73.50 192 ALA A N 1
ATOM 1612 C CA . ALA A 1 192 ? 15.771 -4.699 -29.696 1.00 73.50 192 ALA A CA 1
ATOM 1613 C C . ALA A 1 192 ? 14.245 -4.632 -29.503 1.00 73.50 192 ALA A C 1
ATOM 1615 O O . ALA A 1 192 ? 13.767 -4.157 -28.478 1.00 73.50 192 ALA A O 1
ATOM 1616 N N . PHE A 1 193 ? 13.499 -5.194 -30.452 1.00 75.19 193 PHE A N 1
ATOM 1617 C CA . PHE A 1 193 ? 12.046 -5.301 -30.399 1.00 75.19 193 PHE A CA 1
ATOM 1618 C C . PHE A 1 193 ? 11.560 -6.189 -29.241 1.00 75.19 193 PHE A C 1
ATOM 1620 O O . PHE A 1 193 ? 10.719 -5.772 -28.451 1.00 75.19 193 PHE A O 1
ATOM 1627 N N . ALA A 1 194 ? 12.177 -7.360 -29.059 1.00 76.62 194 ALA A N 1
ATOM 1628 C CA . ALA A 1 194 ? 11.859 -8.287 -27.971 1.00 76.62 194 ALA A CA 1
ATOM 1629 C C . ALA A 1 194 ? 12.200 -7.733 -26.574 1.00 76.62 194 ALA A C 1
ATOM 1631 O O . ALA A 1 194 ? 11.609 -8.155 -25.586 1.00 76.62 194 ALA A O 1
ATOM 1632 N N . ARG A 1 195 ? 13.138 -6.777 -26.480 1.00 76.69 195 ARG A N 1
ATOM 1633 C CA . ARG A 1 195 ? 13.447 -6.065 -25.227 1.00 76.69 195 ARG A CA 1
ATOM 1634 C C . ARG A 1 195 ? 12.378 -5.045 -24.842 1.00 76.69 195 ARG A C 1
ATOM 1636 O O . ARG A 1 195 ? 12.173 -4.823 -23.659 1.00 76.69 195 ARG A O 1
ATOM 1643 N N . ALA A 1 196 ? 11.753 -4.391 -25.817 1.00 76.88 196 ALA A N 1
ATOM 1644 C CA . ALA A 1 196 ? 10.848 -3.271 -25.568 1.00 76.88 196 ALA A CA 1
ATOM 1645 C C . ALA A 1 196 ? 9.366 -3.667 -25.599 1.00 76.88 196 ALA A C 1
ATOM 1647 O O . ALA A 1 196 ? 8.552 -3.004 -24.963 1.00 76.88 196 ALA A O 1
ATOM 1648 N N . MET A 1 197 ? 9.009 -4.730 -26.329 1.00 80.00 197 MET A N 1
ATOM 1649 C CA . MET A 1 197 ? 7.618 -5.129 -26.556 1.00 80.00 197 MET A CA 1
ATOM 1650 C C . MET A 1 197 ? 7.363 -6.573 -26.107 1.00 80.00 197 MET A C 1
ATOM 1652 O O . MET A 1 197 ? 7.441 -7.500 -26.918 1.00 80.00 197 MET A O 1
ATOM 1656 N N . PRO A 1 198 ? 6.993 -6.784 -24.830 1.00 76.19 198 PRO A N 1
ATOM 1657 C CA . PRO A 1 198 ? 6.713 -8.114 -24.287 1.00 76.19 198 PRO A CA 1
ATOM 1658 C C . PRO A 1 198 ? 5.568 -8.812 -25.026 1.00 76.19 198 PRO A C 1
ATOM 1660 O O . PRO A 1 198 ? 5.594 -10.025 -25.223 1.00 76.19 198 PRO A O 1
ATOM 1663 N N . TYR A 1 199 ? 4.557 -8.063 -25.475 1.00 75.38 199 TYR A N 1
ATOM 1664 C CA . TYR A 1 199 ? 3.411 -8.607 -26.215 1.00 75.38 199 TYR A CA 1
ATOM 1665 C C . TYR A 1 199 ? 3.790 -9.204 -27.562 1.00 75.38 199 TYR A C 1
ATOM 1667 O O . TYR A 1 199 ? 3.163 -10.165 -27.989 1.00 75.38 199 TYR A O 1
ATOM 1675 N N . ALA A 1 200 ? 4.845 -8.690 -28.188 1.00 70.69 200 ALA A N 1
ATOM 1676 C CA . ALA A 1 200 ? 5.273 -9.140 -29.499 1.00 70.69 200 ALA A CA 1
ATOM 1677 C C . ALA A 1 200 ? 6.157 -10.398 -29.456 1.00 70.69 200 ALA A C 1
ATOM 1679 O O . ALA A 1 200 ? 6.506 -10.954 -30.496 1.00 70.69 200 ALA A O 1
ATOM 1680 N N . LEU A 1 201 ? 6.492 -10.875 -28.252 1.00 71.06 201 LEU A N 1
ATOM 1681 C CA . LEU A 1 201 ? 6.953 -12.242 -28.046 1.00 71.06 201 LEU A CA 1
ATOM 1682 C C . LEU A 1 201 ? 5.761 -13.167 -28.318 1.00 71.06 201 LEU A C 1
ATOM 1684 O O . LEU A 1 201 ? 4.894 -13.318 -27.447 1.00 71.06 201 LEU A O 1
ATOM 1688 N N . CYS A 1 202 ? 5.699 -13.720 -29.535 1.00 57.38 202 CYS A N 1
ATOM 1689 C CA . CYS A 1 202 ? 4.704 -14.717 -29.913 1.00 57.38 202 CYS A CA 1
ATOM 1690 C C . CYS A 1 202 ? 4.678 -15.830 -28.853 1.00 57.38 202 CYS A C 1
ATOM 1692 O O . CYS A 1 202 ? 5.739 -16.370 -28.529 1.00 57.38 202 CYS A O 1
ATOM 1694 N N . PRO A 1 203 ? 3.504 -16.199 -28.315 1.00 60.75 203 PRO A N 1
ATOM 1695 C CA . PRO A 1 203 ? 3.362 -17.517 -27.722 1.00 60.75 203 PRO A CA 1
ATOM 1696 C C . PRO A 1 203 ? 3.660 -18.528 -28.832 1.00 60.75 203 PRO A C 1
ATOM 1698 O O . PRO A 1 203 ? 3.131 -18.392 -29.937 1.00 60.75 203 PRO A O 1
ATOM 1701 N N . GLU A 1 204 ? 4.544 -19.489 -28.575 1.00 49.78 204 GLU A N 1
ATOM 1702 C CA . GLU A 1 204 ? 4.774 -20.593 -29.505 1.00 49.78 204 GLU A CA 1
ATOM 1703 C C . GLU A 1 204 ? 3.421 -21.200 -29.903 1.00 49.78 204 GLU A C 1
ATOM 1705 O O . GLU A 1 204 ? 2.589 -21.505 -29.043 1.00 49.78 204 GLU A O 1
ATOM 1710 N N . GLN A 1 205 ? 3.191 -21.328 -31.213 1.00 43.56 205 GLN A N 1
ATOM 1711 C CA . GLN A 1 205 ? 2.125 -22.169 -31.744 1.00 43.56 205 GLN A CA 1
ATOM 1712 C C . GLN A 1 205 ? 2.411 -23.591 -31.249 1.00 43.56 205 GLN A C 1
ATOM 1714 O O . GLN A 1 205 ? 3.383 -24.204 -31.688 1.00 43.56 205 GLN A O 1
ATOM 1719 N N . ARG A 1 206 ? 1.632 -24.057 -30.269 1.00 35.16 206 ARG A N 1
ATOM 1720 C CA . ARG A 1 206 ? 1.603 -25.468 -29.875 1.00 35.16 206 ARG A CA 1
ATOM 1721 C C . ARG A 1 206 ? 0.863 -26.291 -30.915 1.00 35.16 206 ARG A C 1
ATOM 1723 O O . ARG A 1 206 ? -0.161 -25.782 -31.422 1.00 35.16 206 ARG A O 1
#

Solvent-accessible surface area (backbone atoms only — not comparable to full-atom values): 12576 Å² total; per-residue (Å²): 112,50,74,39,79,43,84,52,97,94,40,58,31,37,33,37,30,35,55,45,82,52,98,91,41,48,40,72,47,85,65,47,78,50,42,72,56,64,43,78,45,54,43,69,90,57,91,81,54,71,46,70,40,62,70,58,54,52,52,48,24,64,68,73,68,48,91,69,63,61,58,65,53,51,34,70,49,52,87,50,45,58,67,71,47,44,56,54,42,59,76,62,77,63,76,63,63,55,105,73,79,82,76,86,66,83,75,51,74,64,57,42,50,53,49,62,71,72,47,59,68,55,60,51,39,44,53,50,28,78,73,65,75,50,60,82,57,92,58,60,82,75,52,56,76,74,51,56,81,64,57,94,50,10,68,66,56,51,48,42,60,45,52,61,57,56,69,73,53,57,79,83,49,49,62,48,48,56,41,37,42,71,49,53,42,74,73,38,79,90,35,72,62,59,44,71,35,61,82,73,54,72,75,79,88,126